Protein AF-A0A6I2FV76-F1 (afdb_monomer_lite)

pLDDT: mean 70.98, std 14.52, range [28.14, 93.19]

Foldseek 3Di:
DDDDDDDPVVVVVLVVLLLLLLLLLLVVCVVVCLLVLVLLQVLLVCLVPVLVVLLVLLQVLLQCLQAAVCQSSLVSCLVRQQLSLLQSQFHSCLRVLSNNQSNVLSVVLRQHHCVPLVVVCVVVVHFSNVCNVVSVVSSVVSSVVSSVVSSVQRVVCSVPVVSDPVHDDPPSNVSHNDNDNRPDDDPVSVVVVCVVVVLVVVVVQQCDQVQCVPVNRPGDGDPPRNNDDSVVSSVVSVVVDRPPVVSCVVCVVVVVVVVVVVVVVVVVVVVVD

Radius of gyration: 21.03 Å; chains: 1; bounding box: 62×41×52 Å

Structure (mmCIF, N/CA/C/O backbone):
data_AF-A0A6I2FV76-F1
#
_entry.id   AF-A0A6I2FV76-F1
#
loop_
_atom_site.group_PDB
_atom_site.id
_atom_site.type_symbol
_atom_site.label_atom_id
_atom_site.label_alt_id
_atom_site.label_comp_id
_atom_site.label_asym_id
_atom_site.label_entity_id
_atom_site.label_seq_id
_atom_site.pdbx_PDB_ins_code
_atom_site.Cartn_x
_atom_site.Cartn_y
_atom_site.Cartn_z
_atom_site.occupancy
_atom_site.B_iso_or_equiv
_atom_site.auth_seq_id
_atom_site.auth_comp_id
_atom_site.auth_asym_id
_atom_site.auth_atom_id
_atom_site.pdbx_PDB_model_num
ATOM 1 N N . MET A 1 1 ? 23.408 10.872 -24.479 1.00 38.38 1 MET A N 1
ATOM 2 C CA . MET A 1 1 ? 24.439 10.847 -23.421 1.00 38.38 1 MET A CA 1
ATOM 3 C C . MET A 1 1 ? 24.503 12.209 -22.733 1.00 38.38 1 MET A C 1
ATOM 5 O O . MET A 1 1 ? 25.142 13.120 -23.241 1.00 38.38 1 MET A O 1
ATOM 9 N N . ARG A 1 2 ? 23.794 12.362 -21.612 1.00 28.14 2 ARG A N 1
ATOM 10 C CA . ARG A 1 2 ? 24.046 13.372 -20.573 1.00 28.14 2 ARG A CA 1
ATOM 11 C C . ARG A 1 2 ? 23.824 12.648 -19.248 1.00 28.14 2 ARG A C 1
ATOM 13 O O . ARG A 1 2 ? 22.777 12.037 -19.069 1.00 28.14 2 ARG A O 1
ATOM 20 N N . GLY A 1 3 ? 24.878 12.588 -18.440 1.00 40.59 3 GLY A N 1
ATOM 21 C CA . GLY A 1 3 ? 24.963 11.721 -17.273 1.00 40.59 3 GLY A CA 1
ATOM 22 C C . GLY A 1 3 ? 24.074 12.183 -16.128 1.00 40.59 3 GLY A C 1
ATOM 23 O O . GLY A 1 3 ? 24.072 13.361 -15.786 1.00 40.59 3 GLY A O 1
ATOM 24 N N . HIS A 1 4 ? 23.394 11.221 -15.514 1.00 34.66 4 HIS A N 1
ATOM 25 C CA . HIS A 1 4 ? 22.961 11.306 -14.129 1.00 34.66 4 HIS A CA 1
ATOM 26 C C . HIS A 1 4 ? 23.676 10.195 -13.349 1.00 34.66 4 HIS A C 1
ATOM 28 O O . HIS A 1 4 ? 23.377 9.015 -13.481 1.00 34.66 4 HIS A O 1
ATOM 34 N N . SER A 1 5 ? 24.685 10.638 -12.598 1.00 37.50 5 SER A N 1
ATOM 35 C CA . SER A 1 5 ? 25.030 10.171 -11.252 1.00 37.50 5 SER A CA 1
ATOM 36 C C . SER A 1 5 ? 25.377 8.690 -11.065 1.00 37.50 5 SER A C 1
ATOM 38 O O . SER A 1 5 ? 24.603 7.882 -10.564 1.00 37.50 5 SER A O 1
ATOM 40 N N . SER A 1 6 ? 26.634 8.386 -11.368 1.00 44.03 6 SER A N 1
ATOM 41 C CA . SER A 1 6 ? 27.384 7.208 -10.938 1.00 44.03 6 SER A CA 1
ATOM 42 C C . SER A 1 6 ? 27.567 7.143 -9.408 1.00 44.03 6 SER A C 1
ATOM 44 O O . SER A 1 6 ? 28.243 8.000 -8.835 1.00 44.03 6 SER A O 1
ATOM 46 N N . GLY A 1 7 ? 27.035 6.093 -8.768 1.00 42.69 7 GLY A N 1
ATOM 47 C CA . GLY A 1 7 ? 27.428 5.631 -7.426 1.00 42.69 7 GLY A CA 1
ATOM 48 C C . GLY A 1 7 ? 26.277 5.007 -6.622 1.00 42.69 7 GLY A C 1
ATOM 49 O O . GLY A 1 7 ? 25.298 5.687 -6.327 1.00 42.69 7 GLY A O 1
ATOM 50 N N . SER A 1 8 ? 26.411 3.742 -6.199 1.00 49.16 8 SER A N 1
ATOM 51 C CA . SER A 1 8 ? 25.406 3.012 -5.391 1.00 49.16 8 SER A CA 1
ATOM 52 C C . SER A 1 8 ? 25.014 3.725 -4.084 1.00 49.16 8 SER A C 1
ATOM 54 O O . SER A 1 8 ? 23.891 3.578 -3.605 1.00 49.16 8 SER A O 1
ATOM 56 N N . LEU A 1 9 ? 25.907 4.564 -3.546 1.00 46.03 9 LEU A N 1
ATOM 57 C CA . LEU A 1 9 ? 25.689 5.358 -2.335 1.00 46.03 9 LEU A CA 1
ATOM 58 C C . LEU A 1 9 ? 24.648 6.484 -2.519 1.00 46.03 9 LEU A C 1
ATOM 60 O O . LEU A 1 9 ? 23.890 6.773 -1.596 1.00 46.03 9 LEU A O 1
ATOM 64 N N . TYR A 1 10 ? 24.581 7.107 -3.704 1.00 51.50 10 TYR A N 1
ATOM 65 C CA . TYR A 1 10 ? 23.644 8.207 -3.979 1.00 51.50 10 TYR A CA 1
ATOM 66 C C . TYR A 1 10 ? 22.197 7.715 -4.107 1.00 51.50 10 TYR A C 1
ATOM 68 O O . TYR A 1 10 ? 21.284 8.373 -3.610 1.00 51.50 10 TYR A O 1
ATOM 76 N N . GLY A 1 11 ? 21.990 6.538 -4.709 1.00 53.75 11 GLY A N 1
ATOM 77 C CA . GLY A 1 11 ? 20.670 5.904 -4.781 1.00 53.75 11 GLY A CA 1
ATOM 78 C C . GLY A 1 11 ? 20.137 5.523 -3.396 1.00 53.75 11 GLY A C 1
ATOM 79 O O . GLY A 1 11 ? 19.010 5.871 -3.052 1.00 53.75 11 GLY A O 1
ATOM 80 N N . ALA A 1 12 ? 20.974 4.895 -2.563 1.00 50.44 12 ALA A N 1
ATOM 81 C CA . ALA A 1 12 ? 20.601 4.501 -1.203 1.00 50.44 12 ALA A CA 1
ATOM 82 C C . ALA A 1 12 ? 20.278 5.706 -0.297 1.00 50.44 12 ALA A C 1
ATOM 84 O O . ALA A 1 12 ? 19.312 5.667 0.463 1.00 50.44 12 ALA A O 1
ATOM 85 N N . ALA A 1 13 ? 21.043 6.799 -0.403 1.00 54.59 13 ALA A N 1
ATOM 86 C CA . ALA A 1 13 ? 20.786 8.022 0.357 1.00 54.59 13 ALA A CA 1
ATOM 87 C C . ALA A 1 13 ? 19.456 8.695 -0.031 1.00 54.59 13 ALA A C 1
ATOM 89 O O . ALA A 1 13 ? 18.759 9.219 0.838 1.00 54.59 13 ALA A O 1
ATOM 90 N N . ALA A 1 14 ? 19.081 8.660 -1.313 1.00 52.34 14 ALA A N 1
ATOM 91 C CA . ALA A 1 14 ? 17.827 9.237 -1.790 1.00 52.34 14 ALA A CA 1
ATOM 92 C C . ALA A 1 14 ? 16.600 8.455 -1.287 1.00 52.34 14 ALA A C 1
ATOM 94 O O . ALA A 1 14 ? 15.662 9.063 -0.774 1.00 52.34 14 ALA A O 1
ATOM 95 N N . VAL A 1 15 ? 16.641 7.119 -1.346 1.00 53.59 15 VAL A N 1
ATOM 96 C CA . VAL A 1 15 ? 15.593 6.245 -0.780 1.00 53.59 15 VAL A CA 1
ATOM 97 C C . VAL A 1 15 ? 15.477 6.451 0.731 1.00 53.59 15 VAL A C 1
ATOM 99 O O . VAL A 1 15 ? 14.385 6.621 1.269 1.00 53.59 15 VAL A O 1
ATOM 102 N N . PHE A 1 16 ? 16.615 6.518 1.421 1.00 58.59 16 PHE A N 1
ATOM 103 C CA . PHE A 1 16 ? 16.651 6.761 2.856 1.00 58.59 16 PHE A CA 1
ATOM 104 C C . PHE A 1 16 ? 15.987 8.097 3.244 1.00 58.59 16 PHE A C 1
ATOM 106 O O . PHE A 1 16 ? 15.138 8.141 4.138 1.00 58.59 16 PHE A O 1
ATOM 113 N N . LEU A 1 17 ? 16.343 9.194 2.564 1.00 62.91 17 LEU A N 1
ATOM 114 C CA . LEU A 1 17 ? 15.766 10.519 2.820 1.00 62.91 17 LEU A CA 1
ATOM 115 C C . LEU A 1 17 ? 14.267 10.569 2.507 1.00 62.91 17 LEU A C 1
ATOM 117 O O . LEU A 1 17 ? 13.524 11.253 3.211 1.00 62.91 17 LEU A O 1
ATOM 121 N N . PHE A 1 18 ? 13.821 9.823 1.499 1.00 58.56 18 PHE A N 1
ATOM 122 C CA . PHE A 1 18 ? 12.416 9.708 1.134 1.00 58.56 18 PHE A CA 1
ATOM 123 C C . PHE A 1 18 ? 11.582 9.010 2.213 1.00 58.56 18 PHE A C 1
ATOM 125 O O . PHE A 1 18 ? 10.603 9.588 2.689 1.00 58.56 18 PHE A O 1
ATOM 132 N N . VAL A 1 19 ? 12.004 7.828 2.683 1.00 62.72 19 VAL A N 1
ATOM 133 C CA . VAL A 1 19 ? 11.331 7.099 3.780 1.00 62.72 19 VAL A CA 1
ATOM 134 C C . VAL A 1 19 ? 11.230 7.978 5.029 1.00 62.72 19 VAL A C 1
ATOM 136 O O . VAL A 1 19 ? 10.189 8.060 5.689 1.00 62.72 19 VAL A O 1
ATOM 139 N N . LEU A 1 20 ? 12.306 8.706 5.321 1.00 65.31 20 LEU A N 1
ATOM 140 C CA . LEU A 1 20 ? 12.373 9.647 6.426 1.00 65.31 20 LEU A CA 1
ATOM 141 C C . LEU A 1 20 ? 11.406 10.830 6.215 1.00 65.31 20 LEU A C 1
ATOM 143 O O . LEU A 1 20 ? 10.703 11.226 7.143 1.00 65.31 20 LEU A O 1
ATOM 147 N N . ALA A 1 21 ? 11.292 11.380 5.008 1.00 64.56 21 ALA A N 1
ATOM 148 C CA . ALA A 1 21 ? 10.333 12.443 4.705 1.00 64.56 21 ALA A CA 1
ATOM 149 C C . ALA A 1 21 ? 8.868 11.975 4.831 1.00 64.56 21 ALA A C 1
ATOM 151 O O . ALA A 1 21 ? 8.040 12.702 5.388 1.00 64.56 21 ALA A O 1
ATOM 152 N N . VAL A 1 22 ? 8.559 10.746 4.406 1.00 62.12 22 VAL A N 1
ATOM 153 C CA . VAL A 1 22 ? 7.229 10.131 4.554 1.00 62.12 22 VAL A CA 1
ATOM 154 C C . VAL A 1 22 ? 6.858 9.982 6.033 1.00 62.12 22 VAL A C 1
ATOM 156 O O . VAL A 1 22 ? 5.782 10.423 6.446 1.00 62.12 22 VAL A O 1
ATOM 159 N N . GLY A 1 23 ? 7.760 9.454 6.868 1.00 61.47 23 GLY A N 1
ATOM 160 C CA . GLY A 1 23 ? 7.535 9.349 8.317 1.00 61.47 23 GLY A CA 1
ATOM 161 C C . GLY A 1 23 ? 7.280 10.707 8.991 1.00 61.47 23 GLY A C 1
ATOM 162 O O . GLY A 1 23 ? 6.394 10.840 9.845 1.00 61.47 23 GLY A O 1
ATOM 163 N N . ALA A 1 24 ? 8.004 11.745 8.561 1.00 64.50 24 ALA A N 1
ATOM 164 C CA . ALA A 1 24 ? 7.835 13.115 9.044 1.00 64.50 24 ALA A CA 1
ATOM 165 C C . ALA A 1 24 ? 6.464 13.702 8.670 1.00 64.50 24 ALA A C 1
ATOM 167 O O . ALA A 1 24 ? 5.769 14.268 9.519 1.00 64.50 24 ALA A O 1
ATOM 168 N N . PHE A 1 25 ? 6.062 13.538 7.407 1.00 66.31 25 PHE A N 1
ATOM 169 C CA . PHE A 1 25 ? 4.768 13.984 6.895 1.00 66.31 25 PHE A CA 1
ATOM 170 C C . PHE A 1 25 ? 3.612 13.342 7.667 1.00 66.31 25 PHE A C 1
ATOM 172 O O . PHE A 1 25 ? 2.698 14.038 8.109 1.00 66.31 25 PHE A O 1
ATOM 179 N N . ILE A 1 26 ? 3.686 12.031 7.896 1.00 63.22 26 ILE A N 1
ATOM 180 C CA . ILE A 1 26 ? 2.636 11.274 8.581 1.00 63.22 26 ILE A CA 1
ATOM 181 C C . ILE A 1 26 ? 2.509 11.717 10.037 1.00 63.22 26 ILE A C 1
ATOM 183 O O . ILE A 1 26 ? 1.404 12.001 10.495 1.00 63.22 26 ILE A O 1
ATOM 187 N N . THR A 1 27 ? 3.630 11.896 10.737 1.00 63.34 27 THR A N 1
ATOM 188 C CA . THR A 1 27 ? 3.638 12.407 12.118 1.00 63.34 27 THR A CA 1
ATOM 189 C C . THR A 1 27 ? 2.948 13.772 12.228 1.00 63.34 27 THR A C 1
ATOM 191 O O . THR A 1 27 ? 2.162 14.007 13.146 1.00 63.34 27 THR A O 1
ATOM 194 N N . VAL A 1 28 ? 3.192 14.679 11.276 1.00 63.12 28 VAL A N 1
ATOM 195 C CA . VAL A 1 28 ? 2.518 15.987 11.235 1.00 63.12 28 VAL A CA 1
ATOM 196 C C . VAL A 1 28 ? 1.043 15.852 10.869 1.00 63.12 28 VAL A C 1
ATOM 198 O O . VAL A 1 28 ? 0.202 16.516 11.476 1.00 63.12 28 VAL A O 1
ATOM 201 N N . ALA A 1 29 ? 0.702 14.980 9.922 1.00 58.06 29 ALA A N 1
ATOM 202 C CA . ALA A 1 29 ? -0.682 14.731 9.544 1.00 58.06 29 ALA A CA 1
ATOM 203 C C . ALA A 1 29 ? -1.523 14.257 10.748 1.00 58.06 29 ALA A C 1
ATOM 205 O O . ALA A 1 29 ? -2.631 14.764 10.938 1.00 58.06 29 ALA A O 1
ATOM 206 N N . PHE A 1 30 ? -0.968 13.403 11.617 1.00 59.94 30 PHE A N 1
ATOM 207 C CA . PHE A 1 30 ? -1.584 13.028 12.899 1.00 59.94 30 PHE A CA 1
ATOM 208 C C . PHE A 1 30 ? -1.644 14.191 13.895 1.00 59.94 30 PHE A C 1
ATOM 210 O O . PHE A 1 30 ? -2.700 14.461 14.459 1.00 59.94 30 PHE A O 1
ATOM 217 N N . ALA A 1 31 ? -0.555 14.947 14.067 1.00 58.84 31 ALA A N 1
ATOM 218 C CA . ALA A 1 31 ? -0.504 16.062 15.020 1.00 58.84 31 ALA A CA 1
ATOM 219 C C . ALA A 1 31 ? -1.486 17.210 14.703 1.00 58.84 31 ALA A C 1
ATOM 221 O O . ALA A 1 31 ? -1.783 18.028 15.571 1.00 58.84 31 ALA A O 1
ATOM 222 N N . THR A 1 32 ? -1.981 17.299 13.464 1.00 62.22 32 THR A N 1
ATOM 223 C CA . THR A 1 32 ? -2.953 18.324 13.044 1.00 62.22 32 THR A CA 1
ATOM 224 C C . THR A 1 32 ? -4.417 17.928 13.256 1.00 62.22 32 THR A C 1
ATOM 226 O O . THR A 1 32 ? -5.291 18.761 13.014 1.00 62.22 32 THR A O 1
ATOM 229 N N . GLY A 1 33 ? -4.709 16.679 13.644 1.00 54.31 33 GLY A N 1
ATOM 230 C CA . GLY A 1 33 ? -6.077 16.147 13.752 1.00 54.31 33 GLY A CA 1
ATOM 231 C C . GLY A 1 33 ? -6.833 16.063 12.415 1.00 54.31 33 GLY A C 1
ATOM 232 O O . GLY A 1 33 ? -8.014 15.713 12.364 1.00 54.31 33 GLY A O 1
ATOM 233 N N . ALA A 1 34 ? -6.174 16.388 11.294 1.00 55.38 34 ALA A N 1
ATOM 234 C CA . ALA A 1 34 ? -6.785 16.366 9.969 1.00 55.38 34 ALA A CA 1
ATOM 235 C C . ALA A 1 34 ? -7.188 14.941 9.565 1.00 55.38 34 ALA A C 1
ATOM 237 O O . ALA A 1 34 ? -8.236 14.746 8.941 1.00 55.38 34 ALA A O 1
ATOM 238 N N . LEU A 1 35 ? -6.384 13.952 9.964 1.00 57.94 35 LEU A N 1
ATOM 239 C CA . LEU A 1 35 ? -6.647 12.542 9.704 1.00 57.94 35 LEU A CA 1
ATOM 240 C C . LEU A 1 35 ? -7.837 12.008 10.512 1.00 57.94 35 LEU A C 1
ATOM 242 O O . LEU A 1 35 ? -8.642 11.283 9.934 1.00 57.94 35 LEU A O 1
ATOM 246 N N . ASP A 1 36 ? -8.038 12.440 11.760 1.00 60.00 36 ASP A N 1
ATOM 247 C CA . ASP A 1 36 ? -9.154 11.980 12.608 1.00 60.00 36 ASP A CA 1
ATOM 248 C C . ASP A 1 36 ? -10.519 12.322 11.985 1.00 60.00 36 ASP A C 1
ATOM 250 O O . ASP A 1 36 ? -11.389 11.462 11.828 1.00 60.00 36 ASP A O 1
ATOM 254 N N . SER A 1 37 ? -10.670 13.561 11.497 1.00 59.00 37 SER A N 1
ATOM 255 C CA . SER A 1 37 ? -11.883 13.999 10.783 1.00 59.00 37 SER A CA 1
ATOM 256 C C . SER A 1 37 ? -12.086 13.288 9.432 1.00 59.00 37 SER A C 1
ATOM 258 O O . SER A 1 37 ? -13.215 13.091 8.970 1.00 59.00 37 SER A O 1
ATOM 260 N N . GLY A 1 38 ? -10.989 12.879 8.785 1.00 62.91 38 GLY A N 1
ATOM 261 C CA . GLY A 1 38 ? -11.005 12.151 7.519 1.00 62.91 38 GLY A CA 1
ATOM 262 C C . GLY A 1 38 ? -11.397 10.682 7.682 1.00 62.91 38 GLY A C 1
ATOM 263 O O . GLY A 1 38 ? -12.202 10.185 6.889 1.00 62.91 38 GLY A O 1
ATOM 264 N N . ILE A 1 39 ? -10.864 10.020 8.716 1.00 67.75 39 ILE A N 1
ATOM 265 C CA . ILE A 1 39 ? -11.146 8.625 9.072 1.00 67.75 39 ILE A CA 1
ATOM 266 C C . ILE A 1 39 ? -12.629 8.470 9.402 1.00 67.75 39 ILE A C 1
ATOM 268 O O . ILE A 1 39 ? -13.294 7.659 8.761 1.00 67.75 39 ILE A O 1
ATOM 272 N N . GLY A 1 40 ? -13.172 9.286 10.314 1.00 65.75 40 GLY A N 1
ATOM 273 C CA . GLY A 1 40 ? -14.579 9.189 10.721 1.00 65.75 40 GLY A CA 1
ATOM 274 C C . GLY A 1 40 ? -15.546 9.332 9.541 1.00 65.75 40 GLY A C 1
ATOM 275 O O . GLY A 1 40 ? -16.468 8.535 9.368 1.00 65.75 40 GLY A O 1
ATOM 276 N N . ARG A 1 41 ? -15.277 10.278 8.630 1.00 67.50 41 ARG A N 1
ATOM 277 C CA . ARG A 1 41 ? -16.125 10.516 7.450 1.00 67.50 41 ARG A CA 1
ATOM 278 C C . ARG A 1 41 ? -16.019 9.431 6.388 1.00 67.50 41 ARG A C 1
ATOM 280 O O . ARG A 1 41 ? -17.011 9.110 5.728 1.00 67.50 41 ARG A O 1
ATOM 287 N N . LEU A 1 42 ? -14.827 8.870 6.202 1.00 68.50 42 LEU A N 1
ATOM 288 C CA . LEU A 1 42 ? -14.630 7.749 5.292 1.00 68.50 42 LEU A CA 1
ATOM 289 C C . LEU A 1 42 ? -15.270 6.471 5.849 1.00 68.50 42 LEU A C 1
ATOM 291 O O . LEU A 1 42 ? -15.964 5.779 5.104 1.00 68.50 42 LEU A O 1
ATOM 295 N N . ALA A 1 43 ? -15.116 6.219 7.151 1.00 73.88 43 ALA A N 1
ATOM 296 C CA . ALA A 1 43 ? -15.758 5.119 7.858 1.00 73.88 43 ALA A CA 1
ATOM 297 C C . ALA A 1 43 ? -17.287 5.215 7.746 1.00 73.88 43 ALA A C 1
ATOM 299 O O . ALA A 1 43 ? -17.926 4.269 7.291 1.00 73.88 43 ALA A O 1
ATOM 300 N N . TYR A 1 44 ? -17.871 6.387 8.024 1.00 75.44 44 TYR A N 1
ATOM 301 C CA . TYR A 1 44 ? -19.313 6.618 7.897 1.00 75.44 44 TYR A CA 1
ATOM 302 C C . TYR A 1 44 ? -19.833 6.328 6.482 1.00 75.44 44 TYR A C 1
ATOM 304 O O . TYR A 1 44 ? -20.828 5.619 6.312 1.00 75.44 44 TYR A O 1
ATOM 312 N N . LYS A 1 45 ? -19.152 6.837 5.443 1.00 77.75 45 LYS A N 1
ATOM 313 C CA . LYS A 1 45 ? -19.569 6.650 4.042 1.00 77.75 45 LYS A CA 1
ATOM 314 C C . LYS A 1 45 ? -19.438 5.196 3.584 1.00 77.75 45 LYS A C 1
ATOM 316 O O . LYS A 1 45 ? -20.244 4.732 2.780 1.00 77.75 45 LYS A O 1
ATOM 321 N N . LEU A 1 46 ? -18.424 4.487 4.074 1.00 80.69 46 LEU A N 1
ATOM 322 C CA . LEU A 1 46 ? -18.138 3.109 3.686 1.00 80.69 46 LEU A CA 1
ATOM 323 C C . LEU A 1 46 ? -18.756 2.070 4.626 1.00 80.69 46 LEU A C 1
ATOM 325 O O . LEU A 1 46 ? -18.655 0.887 4.322 1.00 80.69 46 LEU A O 1
ATOM 329 N N . ARG A 1 47 ? -19.450 2.455 5.707 1.00 79.12 47 ARG A N 1
ATOM 330 C CA . ARG A 1 47 ? -19.996 1.515 6.708 1.00 79.12 47 ARG A CA 1
ATOM 331 C C . ARG A 1 47 ? -20.862 0.404 6.108 1.00 79.12 47 ARG A C 1
ATOM 333 O O . ARG A 1 47 ? -20.716 -0.761 6.471 1.00 79.12 47 ARG A O 1
ATOM 340 N N . SER A 1 48 ? -21.702 0.746 5.128 1.00 77.75 48 SER A N 1
ATOM 341 C CA . SER A 1 48 ? -22.601 -0.195 4.442 1.00 77.75 48 SER A CA 1
ATOM 342 C C . SER A 1 48 ? -21.904 -1.032 3.366 1.00 77.75 48 SER A C 1
ATOM 344 O O . SER A 1 48 ? -22.433 -2.051 2.930 1.00 77.75 48 SER A O 1
ATOM 346 N N . ARG A 1 49 ? -20.707 -0.623 2.929 1.00 86.44 49 ARG A N 1
ATOM 347 C CA . ARG A 1 49 ? -19.910 -1.295 1.894 1.00 86.44 49 ARG A CA 1
ATOM 348 C C . ARG A 1 49 ? -18.447 -1.401 2.315 1.00 86.44 49 ARG A C 1
ATOM 350 O O . ARG A 1 49 ? -17.546 -1.149 1.521 1.00 86.44 49 ARG A O 1
ATOM 357 N N . SER A 1 50 ? -18.212 -1.793 3.565 1.00 86.31 50 SER A N 1
ATOM 358 C CA . SER A 1 50 ? -16.884 -1.750 4.192 1.00 86.31 50 SER A CA 1
ATOM 359 C C . SER A 1 50 ? -15.857 -2.640 3.480 1.00 86.31 50 SER A C 1
ATOM 361 O O . SER A 1 50 ? -14.663 -2.367 3.520 1.00 86.31 50 SER A O 1
ATOM 363 N N . PHE A 1 51 ? -16.322 -3.650 2.739 1.00 87.81 51 PHE A N 1
ATOM 364 C CA . PHE A 1 51 ? -15.492 -4.486 1.871 1.00 87.81 51 PHE A CA 1
ATOM 365 C C . PHE A 1 51 ? -14.828 -3.704 0.720 1.00 87.81 51 PHE A C 1
ATOM 367 O O . PHE A 1 51 ? -13.734 -4.067 0.301 1.00 87.81 51 PHE A O 1
ATOM 374 N N . LEU A 1 52 ? -15.448 -2.622 0.225 1.00 88.00 52 LEU A N 1
ATOM 375 C CA . LEU A 1 52 ? -14.867 -1.777 -0.826 1.00 88.00 52 LEU A CA 1
ATOM 376 C C . LEU A 1 52 ? -13.609 -1.054 -0.346 1.00 88.00 52 LEU A C 1
ATOM 378 O O . LEU A 1 52 ? -12.732 -0.783 -1.158 1.00 88.00 52 LEU A O 1
ATOM 382 N N . LEU A 1 53 ? -13.503 -0.771 0.958 1.00 87.50 53 LEU A N 1
ATOM 383 C CA . LEU A 1 53 ? -12.283 -0.204 1.523 1.00 87.50 53 LEU A CA 1
ATOM 384 C C . LEU A 1 53 ? -11.117 -1.184 1.372 1.00 87.50 53 LEU A C 1
ATOM 386 O O . LEU A 1 53 ? -10.059 -0.791 0.901 1.00 87.50 53 LEU A O 1
ATOM 390 N N . ILE A 1 54 ? -11.328 -2.452 1.735 1.00 88.94 54 ILE A N 1
ATOM 391 C CA . ILE A 1 54 ? -10.297 -3.497 1.658 1.00 88.94 54 ILE A CA 1
ATOM 392 C C . ILE A 1 54 ? -9.845 -3.676 0.208 1.00 88.94 54 ILE A C 1
ATOM 394 O O . ILE A 1 54 ? -8.649 -3.651 -0.062 1.00 88.94 54 ILE A O 1
ATOM 398 N N . ILE A 1 55 ? -10.795 -3.771 -0.731 1.00 90.19 55 ILE A N 1
ATOM 399 C CA . ILE A 1 55 ? -10.487 -3.847 -2.167 1.00 90.19 55 ILE A CA 1
ATOM 400 C C . ILE A 1 55 ? -9.677 -2.623 -2.604 1.00 90.19 55 ILE A C 1
ATOM 402 O O . ILE A 1 55 ? -8.643 -2.773 -3.246 1.00 90.19 55 ILE A O 1
ATOM 406 N N . GLY A 1 56 ? -10.131 -1.420 -2.244 1.00 85.94 56 GLY A N 1
ATOM 407 C CA . GLY A 1 56 ? -9.478 -0.170 -2.626 1.00 85.94 56 GLY A CA 1
ATOM 408 C C . GLY A 1 56 ? -8.044 -0.075 -2.110 1.00 85.94 56 GLY A C 1
ATOM 409 O O . GLY A 1 56 ? -7.149 0.230 -2.889 1.00 85.94 56 GLY A O 1
ATOM 410 N N . ILE A 1 57 ? -7.820 -0.396 -0.831 1.00 87.44 57 ILE A N 1
ATOM 411 C CA . ILE A 1 57 ? -6.481 -0.473 -0.232 1.00 87.44 57 ILE A CA 1
ATOM 412 C C . ILE A 1 57 ? -5.629 -1.446 -1.046 1.00 87.44 57 ILE A C 1
ATOM 414 O O . ILE A 1 57 ? -4.618 -1.049 -1.612 1.00 87.44 57 ILE A O 1
ATOM 418 N N . MET A 1 58 ? -6.062 -2.699 -1.178 1.00 91.62 58 MET A N 1
ATOM 419 C CA . MET A 1 58 ? -5.251 -3.734 -1.818 1.00 91.62 58 MET A CA 1
ATOM 420 C C . MET A 1 58 ? -4.901 -3.407 -3.270 1.00 91.62 58 MET A C 1
ATOM 422 O O . MET A 1 58 ? -3.765 -3.622 -3.674 1.00 91.62 58 MET A O 1
ATOM 426 N N . VAL A 1 59 ? -5.842 -2.860 -4.044 1.00 89.62 59 VAL A N 1
ATOM 427 C CA . VAL A 1 59 ? -5.598 -2.472 -5.441 1.00 89.62 59 VAL A CA 1
ATOM 428 C C . VAL A 1 59 ? -4.623 -1.299 -5.526 1.00 89.62 59 VAL A C 1
ATOM 430 O O . VAL A 1 59 ? -3.694 -1.349 -6.325 1.00 89.62 59 VAL A O 1
ATOM 433 N N . VAL A 1 60 ? -4.790 -0.266 -4.694 1.00 86.56 60 VAL A N 1
ATOM 434 C CA . VAL A 1 60 ? -3.874 0.888 -4.675 1.00 86.56 60 VAL A CA 1
ATOM 435 C C . VAL A 1 60 ? -2.462 0.451 -4.295 1.00 86.56 60 VAL A C 1
ATOM 437 O O . VAL A 1 60 ? -1.513 0.809 -4.986 1.00 86.56 60 VAL A O 1
ATOM 440 N N . PHE A 1 61 ? -2.318 -0.366 -3.250 1.00 87.94 61 PHE A N 1
ATOM 441 C CA . PHE A 1 61 ? -1.011 -0.869 -2.829 1.00 87.94 61 PHE A CA 1
ATOM 442 C C . PHE A 1 61 ? -0.406 -1.852 -3.835 1.00 87.94 61 PHE A C 1
ATOM 444 O O . PHE A 1 61 ? 0.802 -1.830 -4.026 1.00 87.94 61 PHE A O 1
ATOM 451 N N . ALA A 1 62 ? -1.206 -2.661 -4.535 1.00 90.56 62 ALA A N 1
ATOM 452 C CA . ALA A 1 62 ? -0.701 -3.512 -5.613 1.00 90.56 62 ALA A CA 1
ATOM 453 C C . ALA A 1 62 ? -0.167 -2.689 -6.794 1.00 90.56 62 ALA A C 1
ATOM 455 O O . ALA A 1 62 ? 0.885 -3.018 -7.337 1.00 90.56 62 ALA A O 1
ATOM 456 N N . ILE A 1 63 ? -0.847 -1.593 -7.156 1.00 86.56 63 ILE A N 1
ATOM 457 C CA . ILE A 1 63 ? -0.376 -0.659 -8.190 1.00 86.56 63 ILE A CA 1
ATOM 458 C C . ILE A 1 63 ? 0.918 0.030 -7.739 1.00 86.56 63 ILE A C 1
ATOM 460 O O . ILE A 1 63 ? 1.896 0.044 -8.480 1.00 86.56 63 ILE A O 1
ATOM 464 N N . ALA A 1 64 ? 0.954 0.555 -6.514 1.00 82.25 64 ALA A N 1
ATOM 465 C CA . ALA A 1 64 ? 2.156 1.188 -5.981 1.00 82.25 64 ALA A CA 1
ATOM 466 C C . ALA A 1 64 ? 3.329 0.189 -5.900 1.00 82.25 64 ALA A C 1
ATOM 468 O O . ALA A 1 64 ? 4.440 0.483 -6.331 1.00 82.25 64 ALA A O 1
ATOM 469 N N . GLY A 1 65 ? 3.070 -1.040 -5.445 1.00 87.38 65 GLY A N 1
ATOM 470 C CA . GLY A 1 65 ? 4.061 -2.111 -5.362 1.00 87.38 65 GLY A CA 1
ATOM 471 C C . GLY A 1 65 ? 4.636 -2.514 -6.722 1.00 87.38 65 GLY A C 1
ATOM 472 O O . GLY A 1 65 ? 5.846 -2.673 -6.849 1.00 87.38 65 GLY A O 1
ATOM 473 N N . THR A 1 66 ? 3.794 -2.650 -7.754 1.00 87.50 66 THR A N 1
ATOM 474 C CA . THR A 1 66 ? 4.251 -3.095 -9.085 1.00 87.50 66 THR A CA 1
ATOM 475 C C . THR A 1 66 ? 5.007 -2.022 -9.865 1.00 87.50 66 THR A C 1
ATOM 477 O O . THR A 1 66 ? 5.837 -2.358 -10.715 1.00 87.50 66 THR A O 1
ATOM 480 N N . VAL A 1 67 ? 4.710 -0.744 -9.609 1.00 80.50 67 VAL A N 1
ATOM 481 C CA . VAL A 1 67 ? 5.332 0.389 -10.308 1.00 80.50 67 VAL A CA 1
ATOM 482 C C . VAL A 1 67 ? 6.583 0.870 -9.584 1.00 80.50 67 VAL A C 1
ATOM 484 O O . VAL A 1 67 ? 7.602 1.078 -10.231 1.00 80.50 67 VAL A O 1
ATOM 487 N N . GLU A 1 68 ? 6.527 1.019 -8.261 1.00 74.31 68 GLU A N 1
ATOM 488 C CA . GLU A 1 68 ? 7.577 1.697 -7.487 1.00 74.31 68 GLU A CA 1
ATOM 489 C C . GLU A 1 68 ? 8.295 0.780 -6.500 1.00 74.31 68 GLU A C 1
ATOM 491 O O . GLU A 1 68 ? 9.330 1.158 -5.969 1.00 74.31 68 GLU A O 1
ATOM 496 N N . GLY A 1 69 ? 7.783 -0.425 -6.244 1.00 76.44 69 GLY A N 1
ATOM 497 C CA . GLY A 1 69 ? 8.329 -1.262 -5.180 1.00 76.44 69 GLY A CA 1
ATOM 498 C C . GLY A 1 69 ? 7.889 -0.835 -3.780 1.00 76.44 69 GLY A C 1
ATOM 499 O O . GLY A 1 69 ? 8.634 -1.063 -2.842 1.00 76.44 69 GLY A O 1
ATOM 500 N N . PHE A 1 70 ? 6.692 -0.246 -3.660 1.00 79.31 70 PHE A N 1
ATOM 501 C CA . PHE A 1 70 ? 6.114 0.420 -2.479 1.00 79.31 70 PHE A CA 1
ATOM 502 C C . PHE A 1 70 ? 5.878 -0.480 -1.242 1.00 79.31 70 PHE A C 1
ATOM 504 O O . PHE A 1 70 ? 4.750 -0.612 -0.756 1.00 79.31 70 PHE A O 1
ATOM 511 N N . ALA A 1 71 ? 6.899 -1.182 -0.753 1.00 73.62 71 ALA A N 1
ATOM 512 C CA . ALA A 1 71 ? 6.804 -2.057 0.410 1.00 73.62 71 ALA A CA 1
ATOM 513 C C . ALA A 1 71 ? 7.160 -1.308 1.700 1.00 73.62 71 ALA A C 1
ATOM 515 O O . ALA A 1 71 ? 6.444 -1.415 2.698 1.00 73.62 71 ALA A O 1
ATOM 516 N N . GLU A 1 72 ? 8.227 -0.517 1.691 1.00 69.94 72 GLU A N 1
ATOM 517 C CA . GLU A 1 72 ? 8.783 0.158 2.861 1.00 69.94 72 GLU A CA 1
ATOM 518 C C . GLU A 1 72 ? 7.923 1.352 3.302 1.00 69.94 72 GLU A C 1
ATOM 520 O O . GLU A 1 72 ? 7.752 1.615 4.496 1.00 69.94 72 GLU A O 1
ATOM 525 N N . GLU A 1 73 ? 7.298 2.040 2.352 1.00 72.19 73 GLU A N 1
ATOM 526 C CA . GLU A 1 73 ? 6.440 3.203 2.579 1.00 72.19 73 GLU A CA 1
ATOM 527 C C . GLU A 1 73 ? 5.111 2.827 3.246 1.00 72.19 73 GLU A C 1
ATOM 529 O O . GLU A 1 73 ? 4.441 3.677 3.844 1.00 72.19 73 GLU A O 1
ATOM 534 N N . THR A 1 74 ? 4.731 1.545 3.199 1.00 75.94 74 THR A N 1
ATOM 535 C CA . THR A 1 74 ? 3.483 1.035 3.786 1.00 75.94 74 THR A CA 1
ATOM 536 C C . THR A 1 74 ? 3.395 1.248 5.296 1.00 75.94 74 THR A C 1
ATOM 538 O O . THR A 1 74 ? 2.293 1.433 5.821 1.00 75.94 74 THR A O 1
ATOM 541 N N . LEU A 1 75 ? 4.545 1.294 5.985 1.00 73.88 75 LEU A N 1
ATOM 542 C CA . LEU A 1 75 ? 4.652 1.472 7.437 1.00 73.88 75 LEU A CA 1
ATOM 543 C C . LEU A 1 75 ? 3.864 2.686 7.930 1.00 73.88 75 LEU A C 1
ATOM 545 O O . LEU A 1 75 ? 3.181 2.641 8.955 1.00 73.88 75 LEU A O 1
ATOM 549 N N . GLY A 1 76 ? 3.922 3.764 7.156 1.00 69.62 76 GLY A N 1
ATOM 550 C CA . GLY A 1 76 ? 3.239 5.003 7.464 1.00 69.62 76 GLY A CA 1
ATOM 551 C C . GLY A 1 76 ? 1.711 4.903 7.426 1.00 69.62 76 GLY A C 1
ATOM 552 O O . GLY A 1 76 ? 1.010 5.585 8.177 1.00 69.62 76 GLY A O 1
ATOM 553 N N . PHE A 1 77 ? 1.176 4.029 6.577 1.00 76.12 77 PHE A N 1
ATOM 554 C CA . PHE A 1 77 ? -0.261 3.899 6.371 1.00 76.12 77 PHE A CA 1
ATOM 555 C C . PHE A 1 77 ? -0.945 3.064 7.454 1.00 76.12 77 PHE A C 1
ATOM 557 O O . PHE A 1 77 ? -2.156 3.207 7.627 1.00 76.12 77 PHE A O 1
ATOM 564 N N . TYR A 1 78 ? -0.214 2.250 8.228 1.00 79.25 78 TYR A N 1
ATOM 565 C CA . TYR A 1 78 ? -0.811 1.478 9.328 1.00 79.25 78 TYR A CA 1
ATOM 566 C C . TYR A 1 78 ? -1.481 2.377 10.358 1.00 79.25 78 TYR A C 1
ATOM 568 O O . TYR A 1 78 ? -2.610 2.106 10.760 1.00 79.25 78 TYR A O 1
ATOM 576 N N . ALA A 1 79 ? -0.831 3.481 10.726 1.00 70.94 79 ALA A N 1
ATOM 577 C CA . ALA A 1 79 ? -1.378 4.424 11.693 1.00 70.94 79 ALA A CA 1
ATOM 578 C C . ALA A 1 79 ? -2.731 5.006 11.239 1.00 70.94 79 ALA A C 1
ATOM 580 O O . ALA A 1 79 ? -3.574 5.325 12.072 1.00 70.94 79 ALA A O 1
ATOM 581 N N . LEU A 1 80 ? -2.955 5.130 9.925 1.00 75.69 80 LEU A N 1
ATOM 582 C CA . LEU A 1 80 ? -4.189 5.665 9.343 1.00 75.69 80 LEU A CA 1
ATOM 583 C C . LEU A 1 80 ? -5.250 4.579 9.139 1.00 75.69 80 LEU A C 1
ATOM 585 O O . LEU A 1 80 ? -6.429 4.773 9.430 1.00 75.69 80 LEU A O 1
ATOM 589 N N . LEU A 1 81 ? -4.839 3.448 8.573 1.00 83.12 81 LEU A N 1
ATOM 590 C CA . LEU A 1 81 ? -5.756 2.430 8.078 1.00 83.12 81 LEU A CA 1
ATOM 591 C C . LEU A 1 81 ? -6.213 1.474 9.178 1.00 83.12 81 LEU A C 1
ATOM 593 O O . LEU A 1 81 ? -7.358 1.040 9.126 1.00 83.12 81 LEU A O 1
ATOM 597 N N . VAL A 1 82 ? -5.387 1.207 10.196 1.00 86.00 82 VAL A N 1
ATOM 598 C CA . VAL A 1 82 ? -5.778 0.393 11.358 1.00 86.00 82 VAL A CA 1
ATOM 599 C C . VAL A 1 82 ? -7.001 0.975 12.082 1.00 86.00 82 VAL A C 1
ATOM 601 O O . VAL A 1 82 ? -8.005 0.263 12.176 1.00 86.00 82 VAL A O 1
ATOM 604 N N . PRO A 1 83 ? -7.006 2.242 12.550 1.00 80.94 83 PRO A N 1
ATOM 605 C CA . PRO A 1 83 ? -8.187 2.798 13.213 1.00 80.94 83 PRO A CA 1
ATOM 606 C C . PRO A 1 83 ? -9.401 2.870 12.276 1.00 80.94 83 PRO A C 1
ATOM 608 O O . PRO A 1 83 ? -10.524 2.635 12.712 1.00 80.94 83 PRO A O 1
ATOM 611 N N . LEU A 1 84 ? -9.196 3.111 10.976 1.00 84.06 84 LEU A N 1
ATOM 612 C CA . LEU A 1 84 ? -10.276 3.110 9.986 1.00 84.06 84 LEU A CA 1
ATOM 613 C C . LEU A 1 84 ? -10.929 1.727 9.820 1.00 84.06 84 LEU A C 1
ATOM 615 O O . LEU A 1 84 ? -12.153 1.630 9.730 1.00 84.06 84 LEU A O 1
ATOM 619 N N . THR A 1 85 ? -10.142 0.652 9.767 1.00 85.62 85 THR A N 1
ATOM 620 C CA . THR A 1 85 ? -10.682 -0.711 9.664 1.00 85.62 85 THR A CA 1
ATOM 621 C C . THR A 1 85 ? -11.341 -1.166 10.962 1.00 85.62 85 THR A C 1
ATOM 623 O O . THR A 1 85 ? -12.396 -1.797 10.892 1.00 85.62 85 THR A O 1
ATOM 626 N N . LEU A 1 86 ? -10.782 -0.786 12.121 1.00 89.06 86 LEU A N 1
ATOM 627 C CA . LEU A 1 86 ? -11.389 -1.026 13.436 1.00 89.06 86 LEU A CA 1
ATOM 628 C C . LEU A 1 86 ? -12.763 -0.347 13.531 1.00 89.06 86 LEU A C 1
ATOM 630 O O . LEU A 1 86 ? -13.753 -1.010 13.836 1.00 89.06 86 LEU A O 1
ATOM 634 N N . ALA A 1 87 ? -12.858 0.921 13.109 1.00 86.06 87 ALA A N 1
ATOM 635 C CA . ALA A 1 87 ? -14.115 1.673 13.054 1.00 86.06 87 ALA A CA 1
ATOM 636 C C . ALA A 1 87 ? -15.202 0.993 12.199 1.00 86.06 87 ALA A C 1
ATOM 638 O O . ALA A 1 87 ? -16.394 1.164 12.449 1.00 86.06 87 ALA A O 1
ATOM 639 N N . LEU A 1 88 ? -14.807 0.207 11.192 1.00 86.56 88 LEU A N 1
ATOM 640 C CA . LEU A 1 88 ? -15.707 -0.541 10.306 1.00 86.56 88 LEU A CA 1
ATOM 641 C C . LEU A 1 88 ? -16.045 -1.958 10.808 1.00 86.56 88 LEU A C 1
ATOM 643 O O . LEU A 1 88 ? -16.769 -2.694 10.120 1.00 86.56 88 LEU A O 1
ATOM 647 N N . GLY A 1 89 ? -15.547 -2.330 11.990 1.00 87.44 89 GLY A N 1
ATOM 648 C CA . GLY A 1 89 ? -15.775 -3.618 12.644 1.00 87.44 89 GLY A CA 1
ATOM 649 C C . GLY A 1 89 ? -14.841 -4.742 12.190 1.00 87.44 89 GLY A C 1
ATOM 650 O O . GLY A 1 89 ? -15.169 -5.910 12.385 1.00 87.44 89 GLY A O 1
ATOM 651 N N . TYR A 1 90 ? -13.718 -4.413 11.552 1.00 89.44 90 TYR A N 1
ATOM 652 C CA . TYR A 1 90 ? -12.653 -5.372 11.245 1.00 89.44 90 TYR A CA 1
ATOM 653 C C . TYR A 1 90 ? -11.574 -5.349 12.329 1.00 89.44 90 TYR A C 1
ATOM 655 O O . TYR A 1 90 ? -11.571 -4.464 13.175 1.00 89.44 90 TYR A O 1
ATOM 663 N N . ASP A 1 91 ? -10.651 -6.306 12.303 1.00 86.56 91 ASP A N 1
ATOM 664 C CA . ASP A 1 91 ? -9.502 -6.335 13.207 1.00 86.56 91 ASP A CA 1
ATOM 665 C C . ASP A 1 91 ? -8.246 -5.692 12.597 1.00 86.56 91 ASP A C 1
ATOM 667 O O . ASP A 1 91 ? -8.186 -5.335 11.415 1.00 86.56 91 ASP A O 1
ATOM 671 N N . ARG A 1 92 ? -7.201 -5.570 13.421 1.00 87.75 92 ARG A N 1
ATOM 672 C CA . ARG A 1 92 ? -5.895 -5.042 13.004 1.00 87.75 92 ARG A CA 1
ATOM 673 C C . ARG A 1 92 ? -5.251 -5.903 11.913 1.00 87.75 92 ARG A C 1
ATOM 675 O O . ARG A 1 92 ? -4.629 -5.353 11.006 1.00 87.75 92 ARG A O 1
ATOM 682 N N . MET A 1 93 ? -5.432 -7.229 11.965 1.00 85.62 93 MET A N 1
ATOM 683 C CA . MET A 1 93 ? -4.933 -8.149 10.936 1.00 85.62 93 MET A CA 1
ATOM 684 C C . MET A 1 93 ? -5.534 -7.846 9.562 1.00 85.62 93 MET A C 1
ATOM 686 O O . MET A 1 93 ? -4.824 -7.896 8.563 1.00 85.62 93 MET A O 1
ATOM 690 N N . THR A 1 94 ? -6.811 -7.470 9.490 1.00 87.62 94 THR A N 1
ATOM 691 C CA . THR A 1 94 ? -7.441 -7.067 8.228 1.00 87.62 94 THR A CA 1
ATOM 692 C C . THR A 1 94 ? -6.757 -5.841 7.620 1.00 87.62 94 THR A C 1
ATOM 694 O O . THR A 1 94 ? -6.482 -5.832 6.421 1.00 87.62 94 THR A O 1
ATOM 697 N N . ALA A 1 95 ? -6.446 -4.824 8.432 1.00 85.56 95 ALA A N 1
ATOM 698 C CA . ALA A 1 95 ? -5.749 -3.621 7.971 1.00 85.56 95 ALA A CA 1
ATOM 699 C C . ALA A 1 95 ? -4.327 -3.936 7.499 1.00 85.56 95 ALA A C 1
ATOM 701 O O . ALA A 1 95 ? -3.954 -3.616 6.371 1.00 85.56 95 ALA A O 1
ATOM 702 N N . VAL A 1 96 ? -3.547 -4.586 8.365 1.00 86.56 96 VAL A N 1
ATOM 703 C CA . VAL A 1 96 ? -2.139 -4.899 8.103 1.00 86.56 96 VAL A CA 1
ATOM 704 C C . VAL A 1 96 ? -2.018 -5.859 6.922 1.00 86.56 96 VAL A C 1
ATOM 706 O O . VAL A 1 96 ? -1.238 -5.615 6.007 1.00 86.56 96 VAL A O 1
ATOM 709 N N . GLY A 1 97 ? -2.847 -6.903 6.892 1.00 85.06 97 GLY A N 1
ATOM 710 C CA . GLY A 1 97 ? -2.887 -7.887 5.818 1.00 85.06 97 GLY A CA 1
ATOM 711 C C . GLY A 1 97 ? -3.261 -7.276 4.471 1.00 85.06 97 GLY A C 1
ATOM 712 O O . GLY A 1 97 ? -2.605 -7.572 3.480 1.00 85.06 97 GLY A O 1
ATOM 713 N N . ALA A 1 98 ? -4.251 -6.378 4.414 1.00 89.00 98 ALA A N 1
ATOM 714 C CA . ALA A 1 98 ? -4.616 -5.703 3.166 1.00 89.00 98 ALA A CA 1
ATOM 715 C C . ALA A 1 98 ? -3.465 -4.851 2.602 1.00 89.00 98 ALA A C 1
ATOM 717 O O . ALA A 1 98 ? -3.230 -4.845 1.395 1.00 89.00 98 ALA A O 1
ATOM 718 N N . ILE A 1 99 ? -2.732 -4.156 3.472 1.00 86.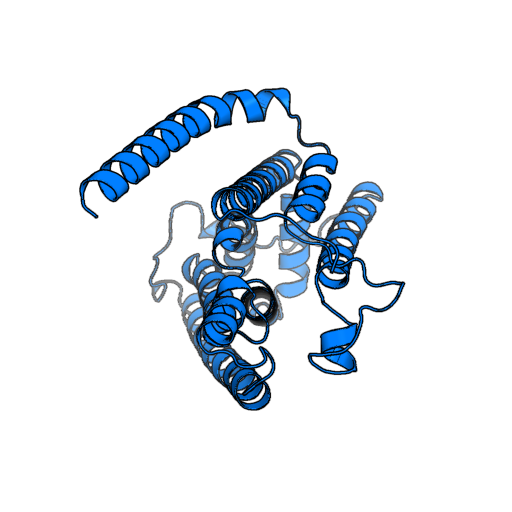94 99 ILE A N 1
ATOM 719 C CA . ILE A 1 99 ? -1.605 -3.307 3.078 1.00 86.94 99 ILE A CA 1
ATOM 720 C C . ILE A 1 99 ? -0.417 -4.163 2.623 1.00 86.94 99 ILE A C 1
ATOM 722 O O . ILE A 1 99 ? 0.033 -4.016 1.488 1.00 86.94 99 ILE A O 1
ATOM 726 N N . ILE A 1 100 ? 0.050 -5.090 3.469 1.00 86.50 100 ILE A N 1
ATOM 727 C CA . ILE A 1 100 ? 1.224 -5.929 3.178 1.00 86.50 100 ILE A CA 1
ATOM 728 C C . ILE A 1 100 ? 0.958 -6.833 1.982 1.00 86.50 100 ILE A C 1
ATOM 730 O O . ILE A 1 100 ? 1.793 -6.917 1.089 1.00 86.50 100 ILE A O 1
ATOM 734 N N . ALA A 1 101 ? -0.191 -7.511 1.933 1.00 87.94 101 ALA A N 1
ATOM 735 C CA . ALA A 1 101 ? -0.485 -8.423 0.834 1.00 87.94 101 ALA A CA 1
ATOM 736 C C . ALA A 1 101 ? -0.729 -7.665 -0.476 1.00 87.94 101 ALA A C 1
ATOM 738 O O . ALA A 1 101 ? -0.301 -8.127 -1.530 1.00 87.94 101 ALA A O 1
ATOM 739 N N . GLY A 1 102 ? -1.374 -6.492 -0.417 1.00 88.81 102 GLY A N 1
ATOM 740 C CA . GLY A 1 102 ? -1.529 -5.614 -1.575 1.00 88.81 102 GLY A CA 1
ATOM 741 C C . GLY A 1 102 ? -0.174 -5.203 -2.147 1.00 88.81 102 GLY A C 1
ATOM 742 O O . GLY A 1 102 ? 0.126 -5.519 -3.297 1.00 88.81 102 GLY A O 1
ATOM 743 N N . ALA A 1 103 ? 0.669 -4.573 -1.325 1.00 88.50 103 ALA A N 1
ATOM 744 C CA . ALA A 1 103 ? 1.999 -4.123 -1.730 1.00 88.50 103 ALA A CA 1
ATOM 745 C C . ALA A 1 103 ? 2.881 -5.294 -2.179 1.00 88.50 103 ALA A C 1
ATOM 747 O O . ALA A 1 103 ? 3.465 -5.256 -3.259 1.00 88.50 103 ALA A O 1
ATOM 748 N N . GLY A 1 104 ? 2.908 -6.372 -1.394 1.00 87.12 104 GLY A N 1
ATOM 749 C CA . GLY A 1 104 ? 3.717 -7.557 -1.651 1.00 87.12 104 GLY A CA 1
ATOM 750 C C . GLY A 1 104 ? 3.385 -8.242 -2.974 1.00 87.12 104 GLY A C 1
ATOM 751 O O . GLY A 1 104 ? 4.297 -8.642 -3.687 1.00 87.12 104 GLY A O 1
ATOM 752 N N . ILE A 1 105 ? 2.107 -8.332 -3.358 1.00 91.44 105 ILE A N 1
ATOM 753 C CA . ILE A 1 105 ? 1.726 -8.888 -4.669 1.00 91.44 105 ILE A CA 1
ATOM 754 C C . ILE A 1 105 ? 2.110 -7.957 -5.802 1.00 91.44 105 ILE A C 1
ATOM 756 O O . ILE A 1 105 ? 2.549 -8.440 -6.845 1.00 91.44 105 ILE A O 1
ATOM 760 N N . GLY A 1 106 ? 1.975 -6.645 -5.594 1.00 90.31 106 GLY A N 1
ATOM 761 C CA . GLY A 1 106 ? 2.484 -5.650 -6.528 1.00 90.31 106 GLY A CA 1
ATOM 762 C C . GLY A 1 106 ? 3.970 -5.869 -6.801 1.00 90.31 106 GLY A C 1
ATOM 763 O O . GLY A 1 106 ? 4.364 -6.035 -7.950 1.00 90.31 106 GLY A O 1
ATOM 764 N N . VAL A 1 107 ? 4.777 -5.971 -5.743 1.00 88.06 107 VAL A N 1
ATOM 765 C CA . VAL A 1 107 ? 6.219 -6.232 -5.851 1.00 88.06 107 VAL A CA 1
ATOM 766 C C . VAL A 1 107 ? 6.499 -7.593 -6.495 1.00 88.06 107 VAL A C 1
ATOM 768 O O . VAL A 1 107 ? 7.339 -7.687 -7.387 1.00 88.06 107 VAL A O 1
ATOM 771 N N . LEU A 1 108 ? 5.776 -8.646 -6.110 1.00 87.25 108 LEU A N 1
ATOM 772 C CA . LEU A 1 108 ? 5.934 -9.987 -6.682 1.00 87.25 108 LEU A CA 1
ATOM 773 C C . LEU A 1 108 ? 5.656 -10.002 -8.191 1.00 87.25 108 LEU A C 1
ATOM 775 O O . LEU A 1 108 ? 6.362 -10.671 -8.941 1.00 87.25 108 LEU A O 1
ATOM 779 N N . CYS A 1 109 ? 4.655 -9.247 -8.642 1.00 88.56 109 CYS A N 1
ATOM 780 C CA . CYS A 1 109 ? 4.259 -9.157 -10.048 1.00 88.56 109 CYS A CA 1
ATOM 781 C C . CYS A 1 109 ? 4.838 -7.919 -10.752 1.00 88.56 109 CYS A C 1
ATOM 783 O O . CYS A 1 109 ? 4.254 -7.456 -11.731 1.00 88.56 109 CYS A O 1
ATOM 785 N N . SER A 1 110 ? 5.964 -7.393 -10.255 1.00 85.88 110 SER A N 1
ATOM 786 C CA . SER A 1 110 ? 6.567 -6.125 -10.678 1.00 85.88 110 SER A CA 1
ATOM 787 C C . SER A 1 110 ? 6.588 -5.932 -12.197 1.00 85.88 110 SER A C 1
ATOM 789 O O . SER A 1 110 ? 7.288 -6.631 -12.928 1.00 85.88 110 SER A O 1
ATOM 791 N N . THR A 1 111 ? 5.859 -4.932 -12.680 1.00 85.50 111 THR A N 1
ATOM 792 C CA . THR A 1 111 ? 5.762 -4.603 -14.106 1.00 85.50 111 THR A CA 1
ATOM 793 C C . THR A 1 111 ? 6.942 -3.754 -14.547 1.00 85.50 111 THR A C 1
ATOM 795 O O . THR A 1 111 ? 7.715 -4.183 -15.398 1.00 85.50 111 THR A O 1
ATOM 798 N N . VAL A 1 112 ? 7.087 -2.575 -13.942 1.00 77.38 112 VAL A N 1
ATOM 799 C CA . VAL A 1 112 ? 8.102 -1.565 -14.289 1.00 77.38 112 VAL A CA 1
ATOM 800 C C . VAL A 1 112 ? 8.927 -1.117 -13.082 1.00 77.38 112 VAL A C 1
ATOM 802 O O . VAL A 1 112 ? 9.714 -0.185 -13.199 1.00 77.38 112 VAL A O 1
ATOM 805 N N . ASN A 1 113 ? 8.776 -1.801 -11.943 1.00 78.88 113 ASN A N 1
ATOM 806 C CA . ASN A 1 113 ? 9.538 -1.549 -10.724 1.00 78.88 113 ASN A CA 1
ATOM 807 C C . ASN A 1 113 ? 11.052 -1.471 -11.017 1.00 78.88 113 ASN A C 1
ATOM 809 O O . ASN A 1 113 ? 11.641 -2.490 -11.409 1.00 78.88 113 ASN A O 1
ATOM 813 N N . PRO A 1 114 ? 11.699 -0.308 -10.808 1.00 67.19 114 PRO A N 1
ATOM 814 C CA . PRO A 1 114 ? 13.110 -0.123 -11.135 1.00 67.19 114 PRO A CA 1
ATOM 815 C C . PRO A 1 114 ? 14.028 -0.955 -10.232 1.00 67.19 114 PRO A C 1
ATOM 817 O O . PRO A 1 114 ? 15.098 -1.375 -10.668 1.00 67.19 114 PRO A O 1
ATOM 820 N N . PHE A 1 115 ? 13.599 -1.251 -9.003 1.00 71.12 115 PHE A N 1
ATOM 821 C CA . PHE A 1 115 ? 14.386 -1.990 -8.019 1.00 71.12 115 PHE A CA 1
ATOM 822 C C . PHE A 1 115 ? 14.421 -3.489 -8.290 1.00 71.12 115 PHE A C 1
ATOM 824 O O . PHE A 1 115 ? 15.472 -4.112 -8.150 1.00 71.12 115 PHE A O 1
ATOM 831 N N . ALA A 1 116 ? 13.285 -4.058 -8.695 1.00 78.00 116 ALA A N 1
ATOM 832 C CA . ALA A 1 116 ? 13.162 -5.480 -8.994 1.00 78.00 116 ALA A CA 1
ATOM 833 C C . ALA A 1 116 ? 13.372 -5.747 -10.490 1.00 78.00 116 ALA A C 1
ATOM 835 O O . ALA A 1 116 ? 14.422 -6.239 -10.907 1.00 78.00 116 ALA A O 1
ATOM 836 N N . THR A 1 117 ? 12.382 -5.393 -11.310 1.00 78.25 117 THR A N 1
ATOM 837 C CA . THR A 1 117 ? 12.370 -5.700 -12.744 1.00 78.25 117 THR A CA 1
ATOM 838 C C . THR A 1 117 ? 13.441 -4.918 -13.497 1.00 78.25 117 THR A C 1
ATOM 840 O O . THR A 1 117 ? 14.099 -5.492 -14.359 1.00 78.25 117 THR A O 1
ATOM 843 N N . GLY A 1 118 ? 13.672 -3.647 -13.152 1.00 72.12 118 GLY A N 1
ATOM 844 C CA . GLY A 1 118 ? 14.732 -2.827 -13.750 1.00 72.12 118 GLY A CA 1
ATOM 845 C C . GLY A 1 118 ? 16.129 -3.415 -13.535 1.00 72.12 118 GLY A C 1
ATOM 846 O O . GLY A 1 118 ? 16.856 -3.657 -14.501 1.00 72.12 118 GLY A O 1
ATOM 847 N N . THR A 1 119 ? 16.478 -3.724 -12.284 1.00 70.19 119 THR A N 1
ATOM 848 C CA . THR A 1 119 ? 17.749 -4.375 -11.926 1.00 70.19 119 THR A CA 1
ATOM 849 C C . THR A 1 119 ? 17.920 -5.734 -12.606 1.00 70.19 119 THR A C 1
ATOM 851 O O . THR A 1 119 ? 18.966 -5.994 -13.199 1.00 70.19 119 THR A O 1
ATOM 854 N N . ALA A 1 120 ? 16.894 -6.592 -12.568 1.00 72.81 120 ALA A N 1
ATOM 855 C CA . ALA A 1 120 ? 16.951 -7.920 -13.178 1.00 72.81 120 ALA A CA 1
ATOM 856 C C . ALA A 1 120 ? 17.112 -7.857 -14.705 1.00 72.81 120 ALA A C 1
ATOM 858 O O . ALA A 1 120 ? 17.923 -8.587 -15.267 1.00 72.81 120 ALA A O 1
ATOM 859 N N . SER A 1 121 ? 16.384 -6.954 -15.366 1.00 72.56 121 SER A N 1
ATOM 860 C CA . SER A 1 121 ? 16.458 -6.777 -16.823 1.00 72.56 121 SER A CA 1
ATOM 861 C C . SER A 1 121 ? 17.828 -6.248 -17.249 1.00 72.56 121 SER A C 1
ATOM 863 O O . SER A 1 121 ? 18.398 -6.733 -18.219 1.00 72.56 121 SER A O 1
ATOM 865 N N . SER A 1 122 ? 18.402 -5.327 -16.465 1.00 71.56 122 SER A N 1
ATOM 866 C CA . SER A 1 122 ? 19.748 -4.790 -16.707 1.00 71.56 122 SER A CA 1
ATOM 867 C C . SER A 1 122 ? 20.837 -5.850 -16.521 1.00 71.56 122 SER A C 1
ATOM 869 O O . SER A 1 122 ? 21.791 -5.896 -17.288 1.00 71.56 122 SER A O 1
ATOM 871 N N . ALA A 1 123 ? 20.693 -6.723 -15.518 1.00 72.31 123 ALA A N 1
ATOM 872 C CA . ALA A 1 123 ? 21.618 -7.832 -15.284 1.00 72.31 123 ALA A CA 1
ATOM 873 C C . ALA A 1 123 ? 21.533 -8.922 -16.368 1.00 72.31 123 ALA A C 1
ATOM 875 O O . ALA A 1 123 ? 22.523 -9.601 -16.632 1.00 72.31 123 ALA A O 1
ATOM 876 N N . ALA A 1 124 ? 20.359 -9.091 -16.979 1.00 81.31 124 ALA A N 1
ATOM 877 C CA . ALA A 1 124 ? 20.108 -10.061 -18.041 1.00 81.31 124 ALA A CA 1
ATOM 878 C C . ALA A 1 124 ? 20.278 -9.492 -19.464 1.00 81.31 124 ALA A C 1
ATOM 880 O O . ALA A 1 124 ? 20.098 -10.238 -20.422 1.00 81.31 124 ALA A O 1
ATOM 881 N N . ASP A 1 125 ? 20.618 -8.206 -19.602 1.00 81.62 125 ASP A N 1
ATOM 882 C CA . ASP A 1 125 ? 20.730 -7.482 -20.880 1.00 81.62 125 ASP A CA 1
ATOM 883 C C . ASP A 1 125 ? 19.467 -7.588 -21.763 1.00 81.62 125 ASP A C 1
ATOM 885 O O . ASP A 1 125 ? 19.529 -7.761 -22.980 1.00 81.62 125 ASP A O 1
ATOM 889 N N . VAL A 1 126 ? 18.287 -7.499 -21.135 1.00 82.44 126 VAL A N 1
ATOM 890 C CA . VAL A 1 126 ? 16.979 -7.527 -21.812 1.00 82.44 126 VAL A CA 1
ATOM 891 C C . VAL A 1 126 ? 16.183 -6.243 -21.557 1.00 82.44 126 VAL A C 1
ATOM 893 O O . VAL A 1 126 ? 16.353 -5.602 -20.516 1.00 82.44 126 VAL A O 1
ATOM 896 N N . PRO A 1 127 ? 15.269 -5.844 -22.462 1.00 79.06 127 PRO A N 1
ATOM 897 C CA . PRO A 1 127 ? 14.375 -4.716 -22.213 1.00 79.06 127 PRO A CA 1
ATOM 898 C C . PRO A 1 127 ? 13.455 -4.965 -21.009 1.00 79.06 127 PRO A C 1
ATOM 900 O O . PRO A 1 127 ? 12.886 -6.044 -20.866 1.00 79.06 127 PRO A O 1
ATOM 903 N N . ILE A 1 128 ? 13.203 -3.935 -20.193 1.00 74.12 128 ILE A N 1
ATOM 904 C CA . ILE A 1 128 ? 12.335 -4.040 -18.999 1.00 74.12 128 ILE A CA 1
ATOM 905 C C . ILE A 1 128 ? 10.903 -4.506 -19.322 1.00 74.12 128 ILE A C 1
ATOM 907 O O . ILE A 1 128 ? 10.255 -5.196 -18.530 1.00 74.12 128 ILE A O 1
ATOM 911 N N . GLY A 1 129 ? 10.419 -4.150 -20.516 1.00 77.31 129 GLY A N 1
ATOM 912 C CA . GLY A 1 129 ? 9.102 -4.528 -21.022 1.00 77.31 129 GLY A CA 1
ATOM 913 C C . GLY A 1 129 ? 8.996 -5.986 -21.472 1.00 77.31 129 GLY A C 1
ATOM 914 O O . GLY A 1 129 ? 7.887 -6.444 -21.753 1.00 77.31 129 GLY A O 1
ATOM 915 N N . ASP A 1 130 ? 10.103 -6.729 -21.536 1.00 78.50 130 ASP A N 1
ATOM 916 C CA . ASP A 1 130 ? 10.054 -8.134 -21.919 1.00 78.50 130 ASP A CA 1
ATOM 917 C C . ASP A 1 130 ? 9.293 -8.954 -20.864 1.00 78.50 130 ASP A C 1
ATOM 919 O O . ASP A 1 130 ? 9.514 -8.820 -19.658 1.00 78.50 130 ASP A O 1
ATOM 923 N N . GLY A 1 131 ? 8.321 -9.752 -21.310 1.00 83.00 131 GLY A N 1
ATOM 924 C CA . GLY A 1 131 ? 7.402 -10.489 -20.435 1.00 83.00 131 GLY A CA 1
ATOM 925 C C . GLY A 1 131 ? 6.301 -9.660 -19.747 1.00 83.00 131 GLY A C 1
ATOM 926 O O . GLY A 1 131 ? 5.574 -10.210 -18.916 1.00 83.00 131 GLY A O 1
ATOM 927 N N . ILE A 1 132 ? 6.108 -8.373 -20.081 1.00 84.06 132 ILE A N 1
ATOM 928 C CA . ILE A 1 132 ? 5.133 -7.493 -19.397 1.00 84.06 132 ILE A CA 1
ATOM 929 C C . ILE A 1 132 ? 3.691 -8.023 -19.420 1.00 84.06 132 ILE A C 1
ATOM 931 O O . ILE A 1 132 ? 2.973 -7.885 -18.433 1.00 84.06 132 ILE A O 1
ATOM 935 N N . VAL A 1 133 ? 3.270 -8.681 -20.506 1.00 84.81 133 VAL A N 1
ATOM 936 C CA . VAL A 1 133 ? 1.920 -9.261 -20.628 1.00 84.81 133 VAL A CA 1
ATOM 937 C C . VAL A 1 133 ? 1.704 -10.364 -19.593 1.00 84.81 133 VAL A C 1
ATOM 939 O O . VAL A 1 133 ? 0.667 -10.392 -18.933 1.00 84.81 133 VAL A O 1
ATOM 942 N N . LEU A 1 134 ? 2.697 -11.240 -19.409 1.00 85.06 134 LEU A N 1
ATOM 943 C CA . LEU A 1 134 ? 2.643 -12.294 -18.398 1.00 85.06 134 LEU A CA 1
ATOM 944 C C . LEU A 1 134 ? 2.607 -11.689 -16.991 1.00 85.06 134 LEU A C 1
ATOM 946 O O . LEU A 1 134 ? 1.785 -12.105 -16.179 1.00 85.06 134 LEU A O 1
ATOM 950 N N . ARG A 1 135 ? 3.433 -10.671 -16.717 1.00 87.50 135 ARG A N 1
ATOM 951 C CA . ARG A 1 135 ? 3.453 -9.989 -15.412 1.00 87.50 135 ARG A CA 1
ATOM 952 C C . ARG A 1 135 ? 2.127 -9.291 -15.109 1.00 87.50 135 ARG A C 1
ATOM 954 O O . ARG A 1 135 ? 1.624 -9.417 -14.000 1.00 87.50 135 ARG A O 1
ATOM 961 N N . LEU A 1 136 ? 1.512 -8.638 -16.098 1.00 88.06 136 LEU A N 1
ATOM 962 C CA . LEU A 1 136 ? 0.180 -8.038 -15.963 1.00 88.06 136 LEU A CA 1
ATOM 963 C C . LEU A 1 136 ? -0.906 -9.092 -15.720 1.00 88.06 136 LEU A C 1
ATOM 965 O O . LEU A 1 136 ? -1.760 -8.900 -14.857 1.00 88.06 136 LEU A O 1
ATOM 969 N N . ALA A 1 137 ? -0.866 -10.218 -16.437 1.00 89.50 137 ALA A N 1
ATOM 970 C CA . ALA A 1 137 ? -1.795 -11.320 -16.209 1.00 89.50 137 ALA A CA 1
ATOM 971 C C . ALA A 1 137 ? -1.640 -11.898 -14.791 1.00 89.50 137 ALA A C 1
ATOM 973 O O . ALA A 1 137 ? -2.635 -12.085 -14.090 1.00 89.50 137 ALA A O 1
ATOM 974 N N . MET A 1 138 ? -0.399 -12.115 -14.341 1.00 89.69 138 MET A N 1
ATOM 975 C CA . MET A 1 138 ? -0.092 -12.554 -12.978 1.00 89.69 138 MET A CA 1
ATOM 976 C C . MET A 1 138 ? -0.569 -11.543 -11.936 1.00 89.69 138 MET A C 1
ATOM 978 O O . MET A 1 138 ? -1.229 -11.947 -10.984 1.00 89.69 138 MET A O 1
ATOM 982 N N . LEU A 1 139 ? -0.306 -10.248 -12.139 1.00 90.31 139 LEU A N 1
ATOM 983 C CA . LEU A 1 139 ? -0.752 -9.176 -11.252 1.00 90.31 139 LEU A CA 1
ATOM 984 C C . LEU A 1 139 ? -2.271 -9.221 -11.084 1.00 90.31 139 LEU A C 1
ATOM 986 O O . LEU A 1 139 ? -2.759 -9.315 -9.964 1.00 90.31 139 LEU A O 1
ATOM 990 N N . VAL A 1 140 ? -3.030 -9.243 -12.183 1.00 93.06 140 VAL A N 1
ATOM 991 C CA . VAL A 1 140 ? -4.498 -9.286 -12.128 1.00 93.06 140 VAL A CA 1
ATOM 992 C C . VAL A 1 140 ? -4.989 -10.536 -11.396 1.00 93.06 140 VAL A C 1
ATOM 994 O O . VAL A 1 140 ? -5.795 -10.429 -10.470 1.00 93.06 140 VAL A O 1
ATOM 997 N N . VAL A 1 141 ? -4.500 -11.720 -11.772 1.00 92.12 141 VAL A N 1
ATOM 998 C CA . VAL A 1 141 ? -4.954 -12.989 -11.184 1.00 92.12 141 VAL A CA 1
ATOM 999 C C . VAL A 1 141 ? -4.606 -13.066 -9.696 1.00 92.12 141 VAL A C 1
ATOM 1001 O O . VAL A 1 141 ? -5.480 -13.344 -8.873 1.00 92.12 141 VAL A O 1
ATOM 1004 N N . LEU A 1 142 ? -3.356 -12.783 -9.325 1.00 89.00 142 LEU A N 1
ATOM 1005 C CA . LEU A 1 142 ? -2.890 -12.891 -7.943 1.00 89.00 142 LEU A CA 1
ATOM 1006 C C . LEU A 1 142 ? -3.477 -11.800 -7.044 1.00 89.00 142 LEU A C 1
ATOM 1008 O O . LEU A 1 142 ? -3.798 -12.081 -5.885 1.00 89.00 142 LEU A O 1
ATOM 1012 N N . THR A 1 143 ? -3.705 -10.590 -7.565 1.00 91.44 143 THR A N 1
ATOM 1013 C CA . THR A 1 143 ? -4.446 -9.556 -6.835 1.00 91.44 143 THR A CA 1
ATOM 1014 C C . THR A 1 143 ? -5.887 -9.999 -6.587 1.00 91.44 143 THR A C 1
ATOM 1016 O O . THR A 1 143 ? -6.340 -9.906 -5.450 1.00 91.44 143 THR A O 1
ATOM 1019 N N . ILE A 1 144 ? -6.602 -10.540 -7.584 1.00 92.94 144 ILE A N 1
ATOM 1020 C CA . ILE A 1 144 ? -7.986 -11.022 -7.402 1.00 92.94 144 ILE A CA 1
ATOM 1021 C C . ILE A 1 144 ? -8.055 -12.118 -6.336 1.00 92.94 144 ILE A C 1
ATOM 1023 O O . ILE A 1 144 ? -8.883 -12.034 -5.427 1.00 92.94 144 ILE A O 1
ATOM 1027 N N . VAL A 1 145 ? -7.184 -13.128 -6.422 1.00 91.88 145 VAL A N 1
ATOM 1028 C CA . VAL A 1 145 ? -7.151 -14.249 -5.468 1.00 91.88 145 VAL A CA 1
ATOM 1029 C C . VAL A 1 145 ? -6.913 -13.745 -4.047 1.00 91.88 145 VAL A C 1
ATOM 1031 O O . VAL A 1 145 ? -7.625 -14.124 -3.116 1.00 91.88 145 VAL A O 1
ATOM 1034 N N . THR A 1 146 ? -5.958 -12.839 -3.874 1.00 89.31 146 THR A N 1
ATOM 1035 C CA . THR A 1 146 ? -5.590 -12.344 -2.545 1.00 89.31 146 THR A CA 1
ATOM 1036 C C . THR A 1 146 ? -6.627 -11.383 -1.985 1.00 89.31 146 THR A C 1
ATOM 1038 O O . THR A 1 146 ? -6.948 -11.450 -0.800 1.00 89.31 146 THR A O 1
ATOM 1041 N N . VAL A 1 147 ? -7.232 -10.544 -2.828 1.00 92.25 147 VAL A N 1
ATOM 1042 C CA . VAL A 1 147 ? -8.391 -9.736 -2.437 1.00 92.25 147 VAL A CA 1
ATOM 1043 C C . VAL A 1 147 ? -9.534 -10.641 -1.984 1.00 92.25 147 VAL A C 1
ATOM 1045 O O . VAL A 1 147 ? -10.115 -10.402 -0.928 1.00 92.25 147 VAL A O 1
ATOM 1048 N N . ALA A 1 148 ? -9.839 -11.712 -2.721 1.00 90.88 148 ALA A N 1
ATOM 1049 C CA . ALA A 1 148 ? -10.882 -12.658 -2.335 1.00 90.88 148 ALA A CA 1
ATOM 1050 C C . ALA A 1 148 ? -10.584 -13.321 -0.979 1.00 90.88 148 ALA A C 1
ATOM 1052 O O . ALA A 1 148 ? -11.476 -13.401 -0.131 1.00 90.88 148 ALA A O 1
ATOM 1053 N N . TYR A 1 149 ? -9.333 -13.722 -0.744 1.00 88.94 149 TYR A N 1
ATOM 1054 C CA . TYR A 1 149 ? -8.890 -14.282 0.532 1.00 88.94 149 TYR A CA 1
ATOM 1055 C C . TYR A 1 149 ? -9.021 -13.280 1.687 1.00 88.94 149 TYR A C 1
ATOM 1057 O O . TYR A 1 149 ? -9.606 -13.602 2.723 1.00 88.94 149 TYR A O 1
ATOM 1065 N N . MET A 1 150 ? -8.563 -12.038 1.503 1.00 91.94 150 MET A N 1
ATOM 1066 C CA . MET A 1 150 ? -8.690 -11.012 2.539 1.00 91.94 150 MET A CA 1
ATOM 1067 C C . MET A 1 150 ? -10.139 -10.635 2.811 1.00 91.94 150 MET A C 1
ATOM 1069 O O . MET A 1 150 ? -10.508 -10.422 3.962 1.00 91.94 150 MET A O 1
ATOM 1073 N N . LEU A 1 151 ? -10.995 -10.604 1.791 1.00 92.38 151 LEU A N 1
ATOM 1074 C CA . LEU A 1 151 ? -12.426 -10.387 1.984 1.00 92.38 151 LEU A CA 1
ATOM 1075 C C . LEU A 1 151 ? -13.087 -11.540 2.737 1.00 92.38 151 LEU A C 1
ATOM 1077 O O . LEU A 1 151 ? -13.949 -11.295 3.581 1.00 92.38 151 LEU A O 1
ATOM 1081 N N . TRP A 1 152 ? -12.700 -12.783 2.448 1.00 93.19 152 TRP A N 1
ATOM 1082 C CA . TRP A 1 152 ? -13.153 -13.947 3.204 1.00 93.19 152 TRP A CA 1
ATOM 1083 C C . TRP A 1 152 ? -12.757 -13.832 4.681 1.00 93.19 152 TRP A C 1
ATOM 1085 O O . TRP A 1 152 ? -13.623 -13.951 5.552 1.00 93.19 152 TRP A O 1
ATOM 1095 N N . TYR A 1 153 ? -11.491 -13.515 4.960 1.00 88.44 153 TYR A N 1
ATOM 1096 C CA . TYR A 1 153 ? -10.986 -13.323 6.317 1.00 88.44 153 TYR A CA 1
ATOM 1097 C C . TYR A 1 153 ? -11.714 -12.187 7.045 1.00 88.44 153 TYR A C 1
ATOM 1099 O O . TYR A 1 153 ? -12.280 -12.379 8.119 1.00 88.44 153 TYR A O 1
ATOM 1107 N N . ALA A 1 154 ? -11.788 -11.016 6.417 1.00 88.75 154 ALA A N 1
ATOM 1108 C CA . ALA A 1 154 ? -12.407 -9.835 6.997 1.00 88.75 154 ALA A CA 1
ATOM 1109 C C . ALA A 1 154 ? -13.895 -10.059 7.314 1.00 88.75 154 ALA A C 1
ATOM 1111 O O . ALA A 1 154 ? -14.387 -9.625 8.353 1.00 88.75 154 ALA A O 1
ATOM 1112 N N . ARG A 1 155 ? -14.628 -10.776 6.448 1.00 92.38 155 ARG A N 1
ATOM 1113 C CA . ARG A 1 155 ? -16.022 -11.175 6.714 1.00 92.38 155 ARG A CA 1
ATOM 1114 C C . ARG A 1 155 ? -16.123 -12.138 7.892 1.00 92.38 155 ARG A C 1
ATOM 1116 O O . ARG A 1 155 ? -17.045 -12.009 8.691 1.00 92.38 155 ARG A O 1
ATOM 1123 N N . ARG A 1 156 ? -15.190 -13.087 8.006 1.00 90.25 156 ARG A N 1
ATOM 1124 C CA . ARG A 1 156 ? -15.140 -14.054 9.109 1.00 90.25 156 ARG A CA 1
ATOM 1125 C C . ARG A 1 156 ? -14.986 -13.342 10.455 1.00 90.25 156 ARG A C 1
ATOM 1127 O O . ARG A 1 156 ? -15.777 -13.617 11.348 1.00 90.25 156 ARG A O 1
ATOM 1134 N N . VAL A 1 157 ? -14.038 -12.410 10.560 1.00 88.00 157 VAL A N 1
ATOM 1135 C CA . VAL A 1 157 ? -13.794 -11.630 11.786 1.00 88.00 157 VAL A CA 1
ATOM 1136 C C . VAL A 1 157 ? -14.944 -10.672 12.091 1.00 88.00 157 VAL A C 1
ATOM 1138 O O . VAL A 1 157 ? -15.358 -10.546 13.238 1.00 88.00 157 VAL A O 1
ATOM 1141 N N . LYS A 1 158 ? -15.506 -10.022 11.065 1.00 87.94 158 LYS A N 1
ATOM 1142 C CA . LYS A 1 158 ? -16.622 -9.086 11.249 1.00 87.94 158 LYS A CA 1
ATOM 1143 C C . LYS A 1 158 ? -17.894 -9.774 11.754 1.00 87.94 158 LYS A C 1
ATOM 1145 O O . LYS A 1 158 ? -18.619 -9.196 12.557 1.00 87.94 158 LYS A O 1
ATOM 1150 N N . ASN A 1 159 ? -18.173 -10.986 11.273 1.00 91.44 159 ASN A N 1
ATOM 1151 C CA . ASN A 1 159 ? -19.340 -11.761 11.701 1.00 91.44 159 ASN A CA 1
ATOM 1152 C C . ASN A 1 159 ? -19.134 -12.420 13.069 1.00 91.44 159 ASN A C 1
ATOM 1154 O O . ASN A 1 159 ? -20.099 -12.635 13.794 1.00 91.44 159 ASN A O 1
ATOM 1158 N N . ASP A 1 160 ? -17.893 -12.770 13.397 1.00 90.94 160 ASP A N 1
ATOM 1159 C CA . ASP A 1 160 ? -17.532 -13.463 14.626 1.00 90.94 160 ASP A CA 1
ATOM 1160 C C . ASP A 1 160 ? -16.149 -12.976 15.101 1.00 90.94 160 ASP A C 1
ATOM 1162 O O . ASP A 1 160 ? -15.116 -13.452 14.610 1.00 90.94 160 ASP A O 1
ATOM 1166 N N . PRO A 1 161 ? -16.118 -12.009 16.039 1.00 86.94 161 PRO A N 1
ATOM 1167 C CA . PRO A 1 161 ? -14.882 -11.396 16.515 1.00 86.94 161 PRO A CA 1
ATOM 1168 C C . PRO A 1 161 ? -13.883 -12.379 17.137 1.00 86.94 161 PRO A C 1
ATOM 1170 O O . PRO A 1 161 ? -12.686 -12.095 17.123 1.00 86.94 161 PRO A O 1
ATOM 1173 N N . GLU A 1 162 ? -14.324 -13.533 17.652 1.00 87.06 162 GLU A N 1
ATOM 1174 C CA . GLU A 1 162 ? -13.426 -14.546 18.232 1.00 87.06 162 GLU A CA 1
ATOM 1175 C C . GLU A 1 162 ? -12.549 -15.221 17.174 1.00 87.06 162 GLU A C 1
ATOM 1177 O O . GLU A 1 162 ? -11.505 -15.791 17.483 1.00 87.06 162 GLU A O 1
ATOM 1182 N N . LYS A 1 163 ? -12.927 -15.113 15.897 1.00 80.94 163 LYS A N 1
ATOM 1183 C CA . LYS A 1 163 ? -12.145 -15.640 14.775 1.00 80.94 163 LYS A CA 1
ATOM 1184 C C . LYS A 1 163 ? -11.006 -14.713 14.336 1.00 80.94 163 LYS A C 1
ATOM 1186 O O . LYS A 1 163 ? -10.333 -15.047 13.359 1.00 80.94 163 LYS A O 1
ATOM 1191 N N . SER A 1 164 ? -10.781 -13.586 15.021 1.00 84.12 164 SER A N 1
ATOM 1192 C CA . SER A 1 164 ? -9.600 -12.744 14.798 1.00 84.12 164 SER A CA 1
ATOM 1193 C C . SER A 1 164 ? -8.327 -13.513 15.146 1.00 84.12 164 SER A C 1
ATOM 1195 O O . SER A 1 164 ? -8.179 -14.047 16.242 1.00 84.12 164 SER A O 1
ATOM 1197 N N . TRP A 1 165 ? -7.379 -13.536 14.211 1.00 77.75 165 TRP A N 1
ATOM 1198 C CA . TRP A 1 165 ? -6.080 -14.185 14.423 1.00 77.75 165 TRP A CA 1
ATOM 1199 C C . TRP A 1 165 ? -5.089 -13.289 15.158 1.00 77.75 165 TRP A C 1
ATOM 1201 O O . TRP A 1 165 ? -4.197 -13.801 15.824 1.00 77.75 165 TRP A O 1
ATOM 1211 N N . SER A 1 166 ? -5.240 -11.964 15.065 1.00 80.25 166 SER A N 1
ATOM 1212 C CA . SER A 1 166 ? -4.449 -11.037 15.881 1.00 80.25 166 SER A CA 1
ATOM 1213 C C . SER A 1 166 ? -4.936 -10.959 17.328 1.00 80.25 166 SER A C 1
ATOM 1215 O O . SER A 1 166 ? -4.230 -10.416 18.177 1.00 80.25 166 SER A O 1
ATOM 1217 N N . GLY A 1 167 ? -6.152 -11.442 17.597 1.00 79.44 167 GLY A N 1
ATOM 1218 C CA . GLY A 1 167 ? -6.882 -11.101 18.809 1.00 79.44 167 GLY A CA 1
ATOM 1219 C C . GLY A 1 167 ? -7.238 -9.612 18.857 1.00 79.44 167 GLY A C 1
ATOM 1220 O O . GLY A 1 167 ? -6.973 -8.850 17.920 1.00 79.44 167 GLY A O 1
ATOM 1221 N N . TRP A 1 168 ? -7.839 -9.206 19.973 1.00 80.56 168 TRP A N 1
ATOM 1222 C CA . TRP A 1 168 ? -8.265 -7.830 20.227 1.00 80.56 168 TRP A CA 1
ATOM 1223 C C . TRP A 1 168 ? -7.462 -7.233 21.376 1.00 80.56 168 TRP A C 1
ATOM 1225 O O . TRP A 1 168 ? -7.279 -7.876 22.409 1.00 80.56 168 TRP A O 1
ATOM 1235 N N . GLN A 1 169 ? -7.005 -5.997 21.207 1.00 82.69 169 GLN A N 1
ATOM 1236 C CA . GLN A 1 169 ? -6.326 -5.239 22.253 1.00 82.69 169 GLN A CA 1
ATOM 1237 C C . GLN A 1 169 ? -7.324 -4.317 22.976 1.00 82.69 169 GLN A C 1
ATOM 1239 O O . GLN A 1 169 ? -8.359 -3.955 22.400 1.00 82.69 169 GLN A O 1
ATOM 1244 N N . PRO A 1 170 ? -7.037 -3.901 24.224 1.00 78.81 170 PRO A N 1
ATOM 1245 C CA . PRO A 1 170 ? -7.844 -2.897 24.914 1.00 78.81 170 PRO A CA 1
ATOM 1246 C C . PRO A 1 170 ? -8.003 -1.633 24.055 1.00 78.81 170 PRO A C 1
ATOM 1248 O O . PRO A 1 170 ? -7.021 -1.136 23.503 1.00 78.81 170 PRO A O 1
ATOM 1251 N N . GLY A 1 171 ? -9.232 -1.130 23.916 1.00 77.06 171 GLY A N 1
ATOM 1252 C CA . GLY A 1 171 ? -9.551 0.040 23.090 1.00 77.06 171 GLY A CA 1
ATOM 1253 C C . GLY A 1 171 ? -9.908 -0.256 21.628 1.00 77.06 171 GLY A C 1
ATOM 1254 O O . GLY A 1 171 ? -10.567 0.565 20.998 1.00 77.06 171 GLY A O 1
ATOM 1255 N N . ASP A 1 172 ? -9.570 -1.430 21.076 1.00 79.38 172 ASP A N 1
ATOM 1256 C CA . ASP A 1 172 ? -9.835 -1.725 19.653 1.00 79.38 172 ASP A CA 1
ATOM 1257 C C . ASP A 1 172 ? -11.322 -1.731 19.303 1.00 79.38 172 ASP A C 1
ATOM 1259 O O . ASP A 1 172 ? -11.714 -1.361 18.199 1.00 79.38 172 ASP A O 1
ATOM 1263 N N . ARG A 1 173 ? -12.155 -2.170 20.248 1.00 77.88 173 ARG A N 1
ATOM 1264 C CA . ARG A 1 173 ? -13.607 -2.291 20.063 1.00 77.88 173 ARG A CA 1
ATOM 1265 C C . ARG A 1 173 ? -14.370 -1.015 20.413 1.00 77.88 173 ARG A C 1
ATOM 1267 O O . ARG A 1 173 ? -15.563 -0.926 20.112 1.00 77.88 173 ARG A O 1
ATOM 1274 N N . ASP A 1 174 ? -13.682 -0.056 21.022 1.00 77.75 174 ASP A N 1
ATOM 1275 C CA . ASP A 1 174 ? -14.225 1.257 21.367 1.00 77.75 174 ASP A CA 1
ATOM 1276 C C . ASP A 1 174 ? -14.123 2.215 20.171 1.00 77.75 174 ASP A C 1
ATOM 1278 O O . ASP A 1 174 ? -14.911 3.150 20.045 1.00 77.75 174 ASP A O 1
ATOM 1282 N N . VAL A 1 175 ? -13.209 1.931 19.234 1.00 71.81 175 VAL A N 1
ATOM 1283 C CA . VAL A 1 175 ? -13.116 2.606 17.938 1.00 71.81 175 VAL A CA 1
ATOM 1284 C C . VAL A 1 175 ? -14.273 2.140 17.055 1.00 71.81 175 VAL A C 1
ATOM 1286 O O . VAL A 1 175 ? -14.191 1.118 16.377 1.00 71.81 175 VAL A O 1
ATOM 1289 N N . LYS A 1 176 ? -15.374 2.890 17.056 1.00 67.81 176 LYS A N 1
ATOM 1290 C CA . LYS A 1 176 ? -16.523 2.660 16.172 1.00 67.81 176 LYS A CA 1
ATOM 1291 C C . LYS A 1 176 ? -16.700 3.834 15.225 1.00 67.81 176 LYS A C 1
ATOM 1293 O O . LYS A 1 176 ? -16.470 4.981 15.597 1.00 67.81 176 LYS A O 1
ATOM 1298 N N . ALA A 1 177 ? -17.111 3.545 13.993 1.00 61.34 177 ALA A N 1
ATOM 1299 C CA . ALA A 1 177 ? -17.646 4.578 13.122 1.00 61.34 177 ALA A CA 1
ATOM 1300 C C . ALA A 1 177 ? -18.875 5.175 13.815 1.00 61.34 177 ALA A C 1
ATOM 1302 O O . ALA A 1 177 ? -19.807 4.441 14.134 1.00 61.34 177 ALA A O 1
ATOM 1303 N N . ASP A 1 178 ? -18.837 6.478 14.078 1.00 58.16 178 ASP A N 1
ATOM 1304 C CA . ASP A 1 178 ? -19.951 7.180 14.701 1.00 58.16 178 ASP A CA 1
ATOM 1305 C C . ASP A 1 178 ? -21.192 7.073 13.798 1.00 58.16 178 ASP A C 1
ATOM 1307 O O . ASP A 1 178 ? -21.091 7.212 12.573 1.00 58.16 178 ASP A O 1
ATOM 1311 N N . ASP A 1 179 ? -22.360 6.804 14.383 1.00 52.44 179 ASP A N 1
ATOM 1312 C CA . ASP A 1 179 ? -23.624 6.720 13.632 1.00 52.44 179 ASP A CA 1
ATOM 1313 C C . ASP A 1 179 ? -24.127 8.109 13.203 1.00 52.44 179 ASP A C 1
ATOM 1315 O O . ASP A 1 179 ? -25.001 8.229 12.337 1.00 52.44 179 ASP A O 1
ATOM 1319 N N . HIS A 1 180 ? -23.546 9.166 13.776 1.00 51.06 180 HIS A N 1
ATOM 1320 C CA . HIS A 1 180 ? -23.823 10.548 13.420 1.00 51.06 180 HIS A CA 1
ATOM 1321 C C . HIS A 1 180 ? -23.158 10.924 12.096 1.00 51.06 180 HIS A C 1
ATOM 1323 O O . HIS A 1 180 ? -21.987 10.628 11.846 1.00 51.06 180 HIS A O 1
ATOM 1329 N N . GLU A 1 181 ? -23.917 11.607 11.235 1.00 52.41 181 GLU A N 1
ATOM 1330 C CA . GLU A 1 181 ? -23.359 12.214 10.033 1.00 52.41 181 GLU A CA 1
ATOM 1331 C C . GLU A 1 181 ? -22.272 13.218 10.457 1.00 52.41 181 GLU A C 1
ATOM 1333 O O . GLU A 1 181 ? -22.566 14.140 11.219 1.00 52.41 181 GLU A O 1
ATOM 1338 N N . PRO A 1 182 ? -21.012 13.043 10.018 1.00 58.78 182 PRO A N 1
ATOM 1339 C CA . PRO A 1 182 ? -19.930 13.926 10.425 1.00 58.78 182 PRO A CA 1
ATOM 1340 C C . PRO A 1 182 ? -20.232 15.353 9.985 1.00 58.78 182 PRO A C 1
ATOM 1342 O O . PRO A 1 182 ? -20.608 15.559 8.822 1.00 58.78 182 PRO A O 1
ATOM 1345 N N . ASP A 1 183 ? -19.990 16.315 10.878 1.00 58.41 183 ASP A N 1
ATOM 1346 C CA . ASP A 1 183 ? -20.159 17.741 10.607 1.00 58.41 183 ASP A CA 1
ATOM 1347 C C . ASP A 1 183 ? -19.589 18.132 9.238 1.00 58.41 183 ASP A C 1
ATOM 1349 O O . ASP A 1 183 ? -18.566 17.616 8.759 1.00 58.41 183 ASP A O 1
ATOM 1353 N N . SER A 1 184 ? -20.274 19.064 8.573 1.00 58.94 184 SER A N 1
ATOM 1354 C CA . SER A 1 184 ? -19.870 19.549 7.258 1.00 58.94 184 SER A CA 1
ATOM 1355 C C . SER A 1 184 ? -18.410 20.009 7.285 1.00 58.94 184 SER A C 1
ATOM 1357 O O . SER A 1 184 ? -18.032 20.846 8.105 1.00 58.94 184 SER A O 1
ATOM 1359 N N . LEU A 1 185 ? -17.589 19.469 6.375 1.00 57.62 185 LEU A N 1
ATOM 1360 C CA . LEU A 1 185 ? -16.173 19.823 6.315 1.00 57.62 185 LEU A CA 1
ATOM 1361 C C . LEU A 1 185 ? -16.014 21.331 6.147 1.00 57.62 185 LEU A C 1
ATOM 1363 O O . LEU A 1 185 ? -16.601 21.947 5.255 1.00 57.62 185 LEU A O 1
ATOM 1367 N N . THR A 1 186 ? -15.130 21.906 6.949 1.00 72.62 186 THR A N 1
ATOM 1368 C CA . THR A 1 186 ? -14.702 23.288 6.760 1.00 72.62 186 THR A CA 1
ATOM 1369 C C . THR A 1 186 ? -14.042 23.450 5.386 1.00 72.62 186 THR A C 1
ATOM 1371 O O . THR A 1 186 ? -13.395 22.533 4.866 1.00 72.62 186 THR A O 1
ATOM 1374 N N . LYS A 1 187 ? -14.134 24.649 4.794 1.00 67.38 187 LYS A N 1
ATOM 1375 C CA . LYS A 1 187 ? -13.471 24.971 3.512 1.00 67.38 187 LYS A CA 1
ATOM 1376 C C . LYS A 1 187 ? -11.970 24.639 3.535 1.00 67.38 187 LYS A C 1
ATOM 1378 O O . LYS A 1 187 ? -11.420 24.198 2.531 1.00 67.38 187 LYS A O 1
ATOM 1383 N N . ARG A 1 188 ? -11.331 24.776 4.705 1.00 50.53 188 ARG A N 1
ATOM 1384 C CA . ARG A 1 188 ? -9.929 24.408 4.947 1.00 50.53 188 ARG A CA 1
ATOM 1385 C C . ARG A 1 188 ? -9.693 22.898 4.850 1.00 50.53 188 ARG A C 1
ATOM 1387 O O . ARG A 1 188 ? -8.739 22.493 4.202 1.00 50.53 188 ARG A O 1
ATOM 1394 N N . GLN A 1 189 ? -10.552 22.065 5.439 1.00 48.97 189 GLN A N 1
ATOM 1395 C CA . GLN A 1 189 ? -10.434 20.603 5.338 1.00 48.97 189 GLN A CA 1
ATOM 1396 C C . GLN A 1 189 ? -10.675 20.103 3.909 1.00 48.97 189 GLN A C 1
ATOM 1398 O O . GLN A 1 189 ? -9.980 19.197 3.460 1.00 48.97 189 GLN A O 1
ATOM 1403 N N . ILE A 1 190 ? -11.618 20.708 3.177 1.00 62.88 190 ILE A N 1
ATOM 1404 C CA . ILE A 1 190 ? -11.850 20.401 1.756 1.00 62.88 190 ILE A CA 1
ATOM 1405 C C . ILE A 1 190 ? -10.613 20.756 0.929 1.00 62.88 190 ILE A C 1
ATOM 1407 O O . ILE A 1 190 ? -10.157 19.930 0.140 1.00 62.88 190 ILE A O 1
ATOM 1411 N N . LEU A 1 191 ? -10.044 21.944 1.151 1.00 61.38 191 LEU A N 1
ATOM 1412 C CA . LEU A 1 191 ? -8.826 22.384 0.478 1.00 61.38 191 LEU A CA 1
ATOM 1413 C C . LEU A 1 191 ? -7.658 21.435 0.758 1.00 61.38 191 LEU A C 1
ATOM 1415 O O . LEU A 1 191 ? -7.013 21.005 -0.186 1.00 61.38 191 LEU A O 1
ATOM 1419 N N . VAL A 1 192 ? -7.425 21.057 2.022 1.00 54.59 192 VAL A N 1
ATOM 1420 C CA . VAL A 1 192 ? -6.364 20.106 2.405 1.00 54.59 192 VAL A CA 1
ATOM 1421 C C . VAL A 1 192 ? -6.577 18.742 1.749 1.00 54.59 192 VAL A C 1
ATOM 1423 O O . VAL A 1 192 ? -5.626 18.163 1.238 1.00 54.59 192 VAL A O 1
ATOM 1426 N N . ARG A 1 193 ? -7.816 18.238 1.700 1.00 57.38 193 ARG A N 1
ATOM 1427 C CA . ARG A 1 193 ? -8.144 16.969 1.031 1.00 57.38 193 ARG A CA 1
ATOM 1428 C C . ARG A 1 193 ? -7.815 16.992 -0.456 1.00 57.38 193 ARG A C 1
ATOM 1430 O O . ARG A 1 193 ? -7.229 16.038 -0.957 1.00 57.38 193 ARG A O 1
ATOM 1437 N N . TRP A 1 194 ? -8.201 18.065 -1.142 1.00 61.78 194 TRP A N 1
ATOM 1438 C CA . TRP A 1 194 ? -7.881 18.249 -2.553 1.00 61.78 194 TRP A CA 1
ATOM 1439 C C . TRP A 1 194 ? -6.388 18.430 -2.768 1.00 61.78 194 TRP A C 1
ATOM 1441 O O . TRP A 1 194 ? -5.860 17.835 -3.692 1.00 61.78 194 TRP A O 1
ATOM 1451 N N . LEU A 1 195 ? -5.704 19.169 -1.894 1.00 59.69 195 LEU A N 1
ATOM 1452 C CA . LEU A 1 195 ? -4.253 19.321 -1.938 1.00 59.69 195 LEU A CA 1
ATOM 1453 C C . LEU A 1 195 ? -3.560 17.967 -1.827 1.00 59.69 195 LEU A C 1
ATOM 1455 O O . LEU A 1 195 ? -2.783 17.627 -2.701 1.00 59.69 195 LEU A O 1
ATOM 1459 N N . VAL A 1 196 ? -3.897 17.159 -0.819 1.00 53.59 196 VAL A N 1
ATOM 1460 C CA . VAL A 1 196 ? -3.308 15.824 -0.644 1.00 53.59 196 VAL A CA 1
ATOM 1461 C C . VAL A 1 196 ? -3.627 14.929 -1.842 1.00 53.59 196 VAL A C 1
ATOM 1463 O O . VAL A 1 196 ? -2.718 14.348 -2.422 1.00 53.59 196 VAL A O 1
ATOM 1466 N N . GLY A 1 197 ? -4.896 14.846 -2.253 1.00 58.44 197 GLY A N 1
ATOM 1467 C CA . GLY A 1 197 ? -5.297 14.015 -3.391 1.00 58.44 197 GLY A CA 1
ATOM 1468 C C . GLY A 1 197 ? -4.624 14.429 -4.702 1.00 58.44 197 GLY A C 1
ATOM 1469 O O . GLY A 1 197 ? -4.173 13.569 -5.454 1.00 58.44 197 GLY A O 1
ATOM 1470 N N . LEU A 1 198 ? -4.509 15.735 -4.955 1.00 66.06 198 LEU A N 1
ATOM 1471 C CA . LEU A 1 198 ? -3.857 16.279 -6.142 1.00 66.06 198 LEU A CA 1
ATOM 1472 C C . LEU A 1 198 ? -2.340 16.089 -6.083 1.00 66.06 198 LEU A C 1
ATOM 1474 O O . LEU A 1 198 ? -1.753 15.763 -7.104 1.00 66.06 198 LEU A O 1
ATOM 1478 N N . THR A 1 199 ? -1.714 16.218 -4.908 1.00 54.88 199 THR A N 1
ATOM 1479 C CA . THR A 1 199 ? -0.288 15.924 -4.722 1.00 54.88 199 THR A CA 1
ATOM 1480 C C . THR A 1 199 ? 0.005 14.462 -5.033 1.00 54.88 199 THR A C 1
ATOM 1482 O O . THR A 1 199 ? 0.915 14.192 -5.805 1.00 54.88 199 THR A O 1
ATOM 1485 N N . PHE A 1 200 ? -0.790 13.520 -4.517 1.00 53.50 200 PHE A N 1
ATOM 1486 C CA . PHE A 1 200 ? -0.610 12.098 -4.827 1.00 53.50 200 PHE A CA 1
ATOM 1487 C C . PHE A 1 200 ? -0.858 11.789 -6.309 1.00 53.50 200 PHE A C 1
ATOM 1489 O O . PHE A 1 200 ? -0.070 11.078 -6.924 1.00 53.50 200 PHE A O 1
ATOM 1496 N N . ALA A 1 201 ? -1.911 12.349 -6.911 1.00 61.12 201 ALA A N 1
ATOM 1497 C CA . ALA A 1 201 ? -2.175 12.173 -8.340 1.00 61.12 201 ALA A CA 1
ATOM 1498 C C . ALA A 1 201 ? -1.051 12.761 -9.211 1.00 61.12 201 ALA A C 1
ATOM 1500 O O . ALA A 1 201 ? -0.656 12.154 -10.204 1.00 61.12 201 ALA A O 1
ATOM 1501 N N . PHE A 1 202 ? -0.515 13.918 -8.821 1.00 70.19 202 PHE A N 1
ATOM 1502 C CA . PHE A 1 202 ? 0.610 14.561 -9.487 1.00 70.19 202 PHE A CA 1
ATOM 1503 C C . PHE A 1 202 ? 1.904 13.761 -9.326 1.00 70.19 202 PHE A C 1
ATOM 1505 O O . PHE A 1 202 ? 2.621 13.605 -10.304 1.00 70.19 202 PHE A O 1
ATOM 1512 N N . MET A 1 203 ? 2.174 13.201 -8.143 1.00 55.94 203 MET A N 1
ATOM 1513 C CA . MET A 1 203 ? 3.317 12.311 -7.923 1.00 55.94 203 MET A CA 1
ATOM 1514 C C . MET A 1 203 ? 3.250 11.088 -8.839 1.00 55.94 203 MET A C 1
ATOM 1516 O O . MET A 1 203 ? 4.197 10.843 -9.576 1.00 55.94 203 MET A O 1
ATOM 1520 N N . ILE A 1 204 ? 2.111 10.385 -8.867 1.00 57.31 204 ILE A N 1
ATOM 1521 C CA . ILE A 1 204 ? 1.911 9.227 -9.754 1.00 57.31 204 ILE A CA 1
ATOM 1522 C C . ILE A 1 204 ? 2.137 9.635 -11.216 1.00 57.31 204 ILE A C 1
ATOM 1524 O O . ILE A 1 204 ? 2.832 8.948 -11.957 1.00 57.31 204 ILE A O 1
ATOM 1528 N N . PHE A 1 205 ? 1.587 10.778 -11.638 1.00 70.38 205 PHE A N 1
ATOM 1529 C CA . PHE A 1 205 ? 1.791 11.289 -12.993 1.00 70.38 205 PHE A CA 1
ATOM 1530 C C . PHE A 1 205 ? 3.257 11.633 -13.296 1.00 70.38 205 PHE A C 1
ATOM 1532 O O . PHE A 1 205 ? 3.715 11.366 -14.403 1.00 70.38 205 PHE A O 1
ATOM 1539 N N . ALA A 1 206 ? 3.980 12.222 -12.342 1.00 63.69 206 ALA A N 1
ATOM 1540 C CA . ALA A 1 206 ? 5.356 12.678 -12.519 1.00 63.69 206 ALA A CA 1
ATOM 1541 C C . ALA A 1 206 ? 6.377 11.529 -12.584 1.00 63.69 206 ALA A C 1
ATOM 1543 O O . ALA A 1 206 ? 7.437 11.706 -13.181 1.00 63.69 206 ALA A O 1
ATOM 1544 N N . ILE A 1 207 ? 6.049 10.381 -11.983 1.00 54.59 207 ILE A N 1
ATOM 1545 C CA . ILE A 1 207 ? 6.910 9.190 -11.914 1.00 54.59 207 ILE A CA 1
ATOM 1546 C C . ILE A 1 207 ? 6.749 8.297 -13.147 1.00 54.59 207 ILE A C 1
ATOM 1548 O O . ILE A 1 207 ? 7.705 7.649 -13.565 1.00 54.59 207 ILE A O 1
ATOM 1552 N N . ILE A 1 208 ? 5.549 8.230 -13.736 1.00 63.47 208 ILE A N 1
ATOM 1553 C CA . ILE A 1 208 ? 5.290 7.331 -14.866 1.00 63.47 208 ILE A CA 1
ATOM 1554 C C . ILE A 1 208 ? 6.101 7.786 -16.099 1.00 63.47 208 ILE A C 1
ATOM 1556 O O . ILE A 1 208 ? 5.885 8.896 -16.588 1.00 63.47 208 ILE A O 1
ATOM 1560 N N . PRO A 1 209 ? 6.968 6.923 -16.670 1.00 64.69 209 PRO A N 1
ATOM 1561 C CA . PRO A 1 209 ? 7.716 7.230 -17.889 1.00 64.69 209 PRO A CA 1
ATOM 1562 C C . PRO A 1 209 ? 6.809 7.054 -19.118 1.00 64.69 209 PRO A C 1
ATOM 1564 O O . PRO A 1 209 ? 6.824 6.026 -19.807 1.00 64.69 209 PRO A O 1
ATOM 1567 N N . TRP A 1 210 ? 5.945 8.041 -19.363 1.00 71.75 210 TRP A N 1
ATOM 1568 C CA . TRP A 1 210 ? 4.835 7.959 -20.318 1.00 71.75 210 TRP A CA 1
ATOM 1569 C C . TRP A 1 210 ? 5.254 7.611 -21.752 1.00 71.75 210 TRP A C 1
ATOM 1571 O O . TRP A 1 210 ? 4.525 6.887 -22.433 1.00 71.75 210 TRP A O 1
ATOM 1581 N N . ALA A 1 211 ? 6.421 8.053 -22.217 1.00 67.75 211 ALA A N 1
ATOM 1582 C CA . ALA A 1 211 ? 6.945 7.722 -23.536 1.00 67.75 211 ALA A CA 1
ATOM 1583 C C . ALA A 1 211 ? 7.190 6.228 -23.652 1.00 67.75 211 ALA A C 1
ATOM 1585 O O . ALA A 1 211 ? 6.750 5.608 -24.619 1.00 67.75 211 ALA A O 1
ATOM 1586 N N . THR A 1 212 ? 7.824 5.644 -22.640 1.00 65.94 212 THR A N 1
ATOM 1587 C CA . THR A 1 212 ? 8.115 4.211 -22.621 1.00 65.94 212 THR A CA 1
ATOM 1588 C C . THR A 1 212 ? 6.840 3.373 -22.530 1.00 65.94 212 THR A C 1
ATOM 1590 O O . THR A 1 212 ? 6.724 2.347 -23.198 1.00 65.94 212 THR A O 1
ATOM 1593 N N . VAL A 1 213 ? 5.838 3.859 -21.787 1.00 65.56 213 VAL A N 1
ATOM 1594 C CA . VAL A 1 213 ? 4.528 3.209 -21.642 1.00 65.56 213 VAL A CA 1
ATOM 1595 C C . VAL A 1 213 ? 3.725 3.249 -22.946 1.00 65.56 213 VAL A C 1
ATOM 1597 O O . VAL A 1 213 ? 3.084 2.264 -23.301 1.00 65.56 213 VAL A O 1
ATOM 1600 N N . ILE A 1 214 ? 3.740 4.374 -23.669 1.00 70.94 214 ILE A N 1
ATOM 1601 C CA . ILE A 1 214 ? 2.877 4.590 -24.844 1.00 70.94 214 ILE A CA 1
ATOM 1602 C C . ILE A 1 214 ? 3.546 4.134 -26.147 1.00 70.94 214 ILE A C 1
ATOM 1604 O O . ILE A 1 214 ? 2.870 3.641 -27.049 1.00 70.94 214 ILE A O 1
ATOM 1608 N N . LYS A 1 215 ? 4.858 4.332 -26.282 1.00 64.75 215 LYS A N 1
ATO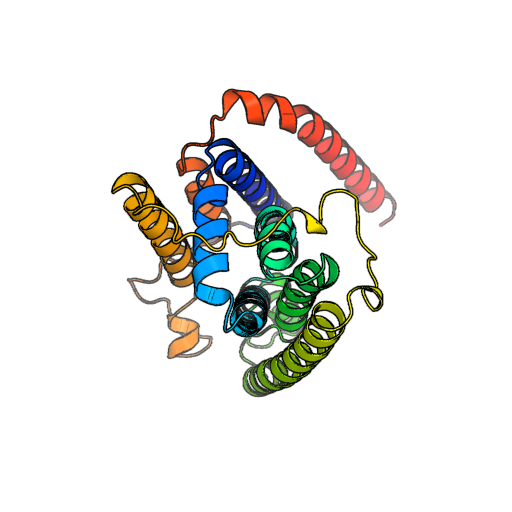M 1609 C CA . LYS A 1 215 ? 5.601 4.133 -27.537 1.00 64.75 215 LYS A CA 1
ATOM 1610 C C . LYS A 1 215 ? 6.629 3.000 -27.476 1.00 64.75 215 LYS A C 1
ATOM 1612 O O . LYS A 1 215 ? 7.250 2.713 -28.496 1.00 64.75 215 LYS A O 1
ATOM 1617 N N . GLY A 1 216 ? 6.777 2.340 -26.328 1.00 59.38 216 GLY A N 1
ATOM 1618 C CA . GLY A 1 216 ? 7.691 1.217 -26.140 1.00 59.38 216 GLY A CA 1
ATOM 1619 C C . GLY A 1 216 ? 9.066 1.615 -25.583 1.00 59.38 216 GLY A C 1
ATOM 1620 O O . GLY A 1 216 ? 9.342 2.800 -25.402 1.00 59.38 216 GLY A O 1
ATOM 1621 N N . PRO A 1 217 ? 9.941 0.631 -25.306 1.00 60.78 217 PRO A N 1
ATOM 1622 C CA . PRO A 1 217 ? 11.121 0.798 -24.446 1.00 60.78 217 PRO A CA 1
ATOM 1623 C C . PRO A 1 217 ? 12.136 1.844 -24.926 1.00 60.78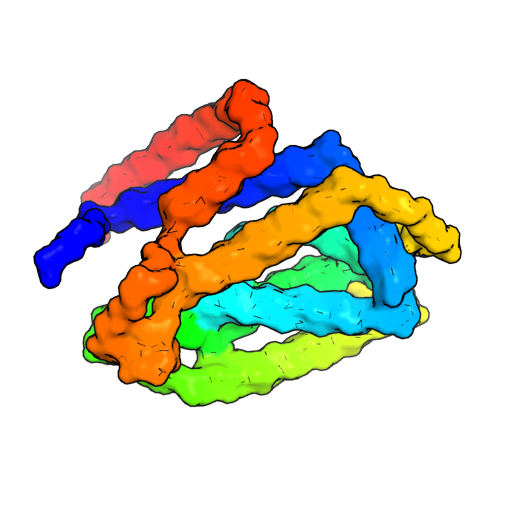 217 PRO A C 1
ATOM 1625 O O . PRO A 1 217 ? 12.764 2.502 -24.104 1.00 60.78 217 PRO A O 1
ATOM 1628 N N . ASP A 1 218 ? 12.257 2.032 -26.243 1.00 69.62 218 ASP A N 1
ATOM 1629 C CA . ASP A 1 218 ? 13.244 2.934 -26.858 1.00 69.62 218 ASP A CA 1
ATOM 1630 C C . ASP A 1 218 ? 12.686 4.337 -27.155 1.00 69.62 218 ASP A C 1
ATOM 1632 O O . ASP A 1 218 ? 13.314 5.160 -27.834 1.00 69.62 218 ASP A O 1
ATOM 1636 N N . ALA A 1 219 ? 11.467 4.620 -26.695 1.00 68.62 219 ALA A N 1
ATOM 1637 C CA . ALA A 1 219 ? 10.820 5.893 -26.934 1.00 68.62 219 ALA A CA 1
ATOM 1638 C C . ALA A 1 219 ? 11.469 7.014 -26.119 1.00 68.62 219 ALA A C 1
ATOM 1640 O O . ALA A 1 219 ? 11.623 6.930 -24.905 1.00 68.62 219 ALA A O 1
ATOM 1641 N N . LYS A 1 220 ? 11.802 8.115 -26.798 1.00 71.19 220 LYS A N 1
ATOM 1642 C CA . LYS A 1 220 ? 12.276 9.338 -26.140 1.00 71.19 220 LYS A CA 1
ATOM 1643 C C . LYS A 1 220 ? 11.150 9.973 -25.325 1.00 71.19 220 LYS A C 1
ATOM 1645 O O . LYS A 1 220 ? 10.050 10.117 -25.870 1.00 71.19 220 LYS A O 1
ATOM 1650 N N . SER A 1 221 ? 11.470 10.410 -24.103 1.00 71.88 221 SER A N 1
ATOM 1651 C CA . SER A 1 221 ? 10.552 11.112 -23.202 1.00 71.88 221 SER A CA 1
ATOM 1652 C C . SER A 1 221 ? 9.811 12.239 -23.919 1.00 71.88 221 SER A C 1
ATOM 1654 O O . SER A 1 221 ? 10.400 13.002 -24.700 1.00 71.88 221 SER A O 1
ATOM 1656 N N . PHE A 1 222 ? 8.505 12.347 -23.690 1.00 72.38 222 PHE A N 1
ATOM 1657 C CA . PHE A 1 222 ? 7.722 13.480 -24.158 1.00 72.38 222 PHE A CA 1
ATOM 1658 C C . PHE A 1 222 ? 8.204 14.777 -23.488 1.00 72.38 222 PHE A C 1
ATOM 1660 O O . PHE A 1 222 ? 8.654 14.780 -22.353 1.00 72.38 222 PHE A O 1
ATOM 1667 N N . GLY A 1 223 ? 8.062 15.927 -24.157 1.00 63.75 223 GLY A N 1
ATOM 1668 C CA . GLY A 1 223 ? 8.498 17.220 -23.593 1.00 63.75 223 GLY A CA 1
ATOM 1669 C C . GLY A 1 223 ? 7.721 17.690 -22.352 1.00 63.75 223 GLY A C 1
ATOM 1670 O O . GLY A 1 223 ? 8.070 18.708 -21.765 1.00 63.75 223 GLY A O 1
ATOM 1671 N N . TRP A 1 224 ? 6.656 16.979 -21.987 1.00 71.94 224 TRP A N 1
ATOM 1672 C CA . TRP A 1 224 ? 5.850 17.192 -20.785 1.00 71.94 224 TRP A CA 1
ATOM 1673 C C . TRP A 1 224 ? 6.080 16.106 -19.724 1.00 71.94 224 TRP A C 1
ATOM 1675 O O . TRP A 1 224 ? 5.484 16.182 -18.650 1.00 71.94 224 TRP A O 1
ATOM 1685 N N . GLU A 1 225 ? 6.919 15.104 -20.011 1.00 65.31 225 GLU A N 1
ATOM 1686 C CA . GLU A 1 225 ? 7.379 14.160 -18.997 1.00 65.31 225 GLU A CA 1
ATOM 1687 C C . GLU A 1 225 ? 8.311 14.868 -18.027 1.00 65.31 225 GLU A C 1
ATOM 1689 O O . GLU A 1 225 ? 9.190 15.641 -18.412 1.00 65.31 225 GLU A O 1
ATOM 1694 N N . LEU A 1 226 ? 8.056 14.623 -16.748 1.00 65.62 226 LEU A N 1
ATOM 1695 C CA . LEU A 1 226 ? 8.825 15.187 -15.652 1.00 65.62 226 LEU A CA 1
ATOM 1696 C C . LEU A 1 226 ? 10.018 14.288 -15.302 1.00 65.62 226 LEU A C 1
ATOM 1698 O O . LEU A 1 226 ? 11.026 14.813 -14.840 1.00 65.62 226 LEU A O 1
ATOM 1702 N N . ASP A 1 227 ? 9.909 12.976 -15.551 1.00 63.69 227 ASP A N 1
ATOM 1703 C CA . ASP A 1 227 ? 10.917 11.957 -15.225 1.00 63.69 227 ASP A CA 1
ATOM 1704 C C . ASP A 1 227 ? 11.386 12.054 -13.758 1.00 63.69 227 ASP A C 1
ATOM 1706 O O . ASP A 1 227 ? 12.572 11.935 -13.447 1.00 63.69 227 ASP A O 1
ATOM 1710 N N . TRP A 1 228 ? 10.449 12.336 -12.843 1.00 60.47 228 TRP A N 1
ATOM 1711 C CA . TRP A 1 228 ? 10.768 12.565 -11.433 1.00 60.47 228 TRP A CA 1
ATOM 1712 C C . TRP A 1 228 ? 11.129 11.274 -10.712 1.00 60.47 228 TRP A C 1
ATOM 1714 O O . TRP A 1 228 ? 10.512 10.229 -10.916 1.00 60.47 228 TRP A O 1
ATOM 1724 N N . TYR A 1 229 ? 12.098 11.380 -9.803 1.00 57.62 229 TYR A N 1
ATOM 1725 C CA . TYR A 1 229 ? 12.565 10.273 -8.983 1.00 57.62 229 TYR A CA 1
ATOM 1726 C C . TYR A 1 229 ? 12.668 10.704 -7.510 1.00 57.62 229 TYR A C 1
ATOM 1728 O O . TYR A 1 229 ? 12.080 11.701 -7.081 1.00 57.62 229 TYR A O 1
ATOM 1736 N N . PHE A 1 230 ? 13.375 9.929 -6.687 1.00 51.84 230 PHE A N 1
ATOM 1737 C CA . PHE A 1 230 ? 13.437 10.149 -5.235 1.00 51.84 230 PHE A CA 1
ATOM 1738 C C . PHE A 1 230 ? 13.767 11.582 -4.785 1.00 51.84 230 PHE A C 1
ATOM 1740 O O . PHE A 1 230 ? 13.120 12.045 -3.840 1.00 51.84 230 PHE A O 1
ATOM 1747 N N . PRO A 1 231 ? 14.722 12.312 -5.390 1.00 54.66 231 PRO A N 1
ATOM 1748 C CA . PRO A 1 231 ? 15.058 13.664 -4.944 1.00 54.66 231 PRO A CA 1
ATOM 1749 C C . PRO A 1 231 ? 13.883 14.646 -5.049 1.00 54.66 231 PRO A C 1
ATOM 1751 O O . PRO A 1 231 ? 13.618 15.403 -4.111 1.00 54.66 231 PRO A O 1
ATOM 1754 N N . GLU A 1 232 ? 13.142 14.605 -6.154 1.00 59.50 232 GLU A N 1
ATOM 1755 C CA . GLU A 1 232 ? 12.032 15.513 -6.443 1.00 59.50 232 GLU A CA 1
ATOM 1756 C C . GLU A 1 232 ? 10.813 15.202 -5.565 1.00 59.50 232 GLU A C 1
ATOM 1758 O O . GLU A 1 232 ? 10.186 16.110 -5.008 1.00 59.50 232 GLU A O 1
ATOM 1763 N N . LEU A 1 233 ? 10.522 13.915 -5.353 1.00 57.00 233 LEU A N 1
ATOM 1764 C CA . LEU A 1 233 ? 9.450 13.4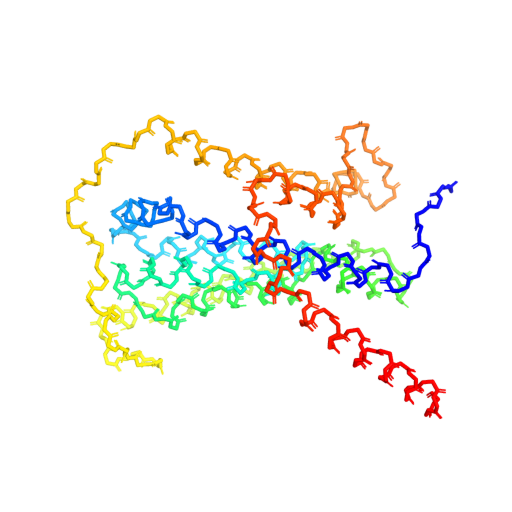77 -4.455 1.00 57.00 233 LEU A CA 1
ATOM 1765 C C . LEU A 1 233 ? 9.770 13.813 -2.991 1.00 57.00 233 LEU A C 1
ATOM 1767 O O . LEU A 1 233 ? 8.908 14.291 -2.252 1.00 57.00 233 LEU A O 1
ATOM 1771 N N . THR A 1 234 ? 11.028 13.636 -2.580 1.00 55.97 234 THR A N 1
ATOM 1772 C CA . THR A 1 234 ? 11.502 14.015 -1.240 1.00 55.97 234 THR A CA 1
ATOM 1773 C C . THR A 1 234 ? 11.359 15.521 -1.017 1.00 55.97 234 THR A C 1
ATOM 1775 O O . THR A 1 234 ? 10.875 15.945 0.033 1.00 55.97 234 THR A O 1
ATOM 1778 N N . ALA A 1 235 ? 11.703 16.346 -2.011 1.00 62.66 235 ALA A N 1
ATOM 1779 C CA . ALA A 1 235 ? 11.522 17.795 -1.939 1.00 62.66 235 ALA A CA 1
ATOM 1780 C C . ALA A 1 235 ? 10.043 18.190 -1.767 1.00 62.66 235 ALA A C 1
ATOM 1782 O O . ALA A 1 235 ? 9.733 19.071 -0.964 1.00 62.66 235 ALA A O 1
ATOM 1783 N N . LEU A 1 236 ? 9.121 17.502 -2.447 1.00 59.94 236 LEU A N 1
ATOM 1784 C CA . LEU A 1 236 ? 7.672 17.688 -2.303 1.00 59.94 236 LEU A CA 1
ATOM 1785 C C . LEU A 1 236 ? 7.191 17.455 -0.859 1.00 59.94 236 LEU A C 1
ATOM 1787 O O . LEU A 1 236 ? 6.453 18.278 -0.309 1.00 59.94 236 LEU A O 1
ATOM 1791 N N . PHE A 1 237 ? 7.649 16.375 -0.218 1.00 57.66 237 PHE A N 1
ATOM 1792 C CA . PHE A 1 237 ? 7.317 16.076 1.180 1.00 57.66 237 PHE A CA 1
ATOM 1793 C C . PHE A 1 237 ? 7.955 17.062 2.167 1.00 57.66 237 PHE A C 1
ATOM 1795 O O . PHE A 1 237 ? 7.322 17.444 3.154 1.00 57.66 237 PHE A O 1
ATOM 1802 N N . LEU A 1 238 ? 9.172 17.538 1.887 1.00 59.47 238 LEU A N 1
ATOM 1803 C CA . LEU A 1 238 ? 9.846 18.559 2.697 1.00 59.47 238 LEU A CA 1
ATOM 1804 C C . LEU A 1 238 ? 9.156 19.933 2.606 1.00 59.47 238 LEU A C 1
ATOM 1806 O O . LEU A 1 238 ? 9.082 20.660 3.599 1.00 59.47 238 LEU A O 1
ATOM 1810 N N . LEU A 1 239 ? 8.592 20.278 1.444 1.00 55.81 239 LEU A N 1
ATOM 1811 C CA . LEU A 1 239 ? 7.867 21.532 1.209 1.00 55.81 239 LEU A CA 1
ATOM 1812 C C . LEU A 1 239 ? 6.462 21.564 1.833 1.00 55.81 239 LEU A C 1
ATOM 1814 O O . LEU A 1 239 ? 5.912 22.649 2.032 1.00 55.81 239 LEU A O 1
ATOM 1818 N N . ALA A 1 240 ? 5.908 20.419 2.250 1.00 54.81 240 ALA A N 1
ATOM 1819 C CA . ALA A 1 240 ? 4.607 20.315 2.926 1.00 54.81 240 ALA A CA 1
ATOM 1820 C C . ALA A 1 240 ? 4.566 20.932 4.352 1.00 54.81 240 ALA A C 1
ATOM 1822 O O . ALA A 1 240 ? 3.58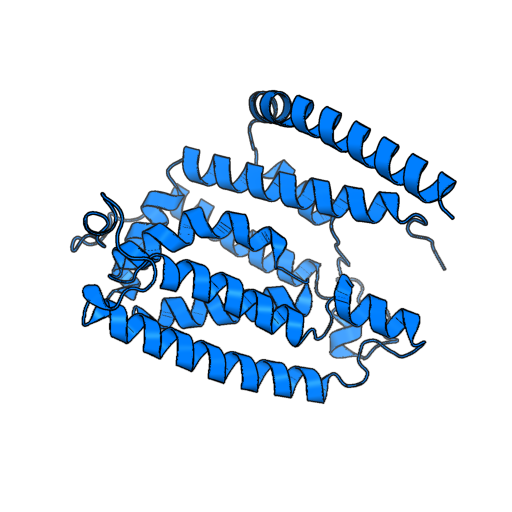7 20.773 5.081 1.00 54.81 240 ALA A O 1
ATOM 1823 N N . ARG A 1 241 ? 5.601 21.697 4.737 1.00 47.28 241 ARG A N 1
ATOM 1824 C CA . ARG A 1 241 ? 5.717 22.501 5.967 1.00 47.28 241 ARG A CA 1
ATOM 1825 C C . ARG A 1 241 ? 5.645 21.675 7.255 1.00 47.28 241 ARG A C 1
ATOM 1827 O O . ARG A 1 241 ? 4.956 22.027 8.213 1.00 47.28 241 ARG A O 1
ATOM 1834 N N . VAL A 1 242 ? 6.444 20.612 7.300 1.00 50.59 242 VAL A N 1
ATOM 1835 C CA . VAL A 1 242 ? 6.836 19.941 8.545 1.00 50.59 242 VAL A CA 1
ATOM 1836 C C . VAL A 1 242 ? 7.778 20.867 9.323 1.00 50.59 242 VAL A C 1
ATOM 1838 O O . VAL A 1 242 ? 8.727 21.418 8.769 1.00 50.59 242 VAL A O 1
ATOM 1841 N N . ARG A 1 243 ? 7.523 21.078 10.618 1.00 49.31 243 ARG A N 1
ATOM 1842 C CA . ARG A 1 243 ? 8.400 21.876 11.489 1.00 49.31 243 ARG A CA 1
ATOM 1843 C C . ARG A 1 243 ? 9.743 21.163 11.711 1.00 49.31 243 ARG A C 1
ATOM 1845 O O . ARG A 1 243 ? 9.873 20.278 12.555 1.00 49.31 243 ARG A O 1
ATOM 1852 N N . TYR A 1 244 ? 10.717 21.570 10.904 1.00 44.56 244 TYR A N 1
ATOM 1853 C CA . TYR A 1 244 ? 12.070 21.027 10.757 1.00 44.56 244 TYR A CA 1
ATOM 1854 C C . TYR A 1 244 ? 12.884 20.979 12.067 1.00 44.56 244 TYR A C 1
ATOM 1856 O O . TYR A 1 244 ? 13.678 20.070 12.293 1.00 44.56 244 TYR A O 1
ATOM 1864 N N . ASP A 1 245 ? 12.635 21.914 12.983 1.00 42.28 245 ASP A N 1
ATOM 1865 C CA . ASP A 1 245 ? 13.384 22.140 14.223 1.00 42.28 245 ASP A CA 1
ATOM 1866 C C . ASP A 1 245 ? 13.311 20.983 15.232 1.00 42.28 245 ASP A C 1
ATOM 1868 O O . ASP A 1 245 ? 14.302 20.660 15.892 1.00 42.28 245 ASP A O 1
ATOM 1872 N N . ARG A 1 246 ? 12.141 20.352 15.370 1.00 49.28 246 ARG A N 1
ATOM 1873 C CA . ARG A 1 246 ? 11.924 19.277 16.355 1.00 49.28 246 ARG A CA 1
ATOM 1874 C C . ARG A 1 246 ? 12.280 17.903 15.787 1.00 49.28 246 ARG A C 1
ATOM 1876 O O . ARG A 1 246 ? 12.748 17.032 16.511 1.00 49.28 246 ARG A O 1
ATOM 1883 N N . TYR A 1 247 ? 12.098 17.749 14.482 1.00 45.50 247 TYR A N 1
ATOM 1884 C CA . TYR A 1 247 ? 12.339 16.514 13.757 1.00 45.50 247 TYR A CA 1
ATOM 1885 C C . TYR A 1 247 ? 13.832 16.221 13.573 1.00 45.50 247 TYR A C 1
ATOM 1887 O O . TYR A 1 247 ? 14.287 15.125 13.888 1.00 45.50 247 TYR A O 1
ATOM 1895 N N . VAL A 1 248 ? 14.621 17.227 13.180 1.00 46.56 248 VAL A N 1
ATOM 1896 C CA . VAL A 1 248 ? 16.080 17.082 13.049 1.00 46.56 248 VAL A CA 1
ATOM 1897 C C . VAL A 1 248 ? 16.717 16.712 14.389 1.00 46.56 248 VAL A C 1
ATOM 1899 O O . VAL A 1 248 ? 17.588 15.853 14.428 1.00 46.56 248 VAL A O 1
ATOM 1902 N N . LYS A 1 249 ? 16.239 17.274 15.507 1.00 52.91 249 LYS A N 1
ATOM 1903 C CA . LYS A 1 249 ? 16.727 16.917 16.852 1.00 52.91 249 LYS A CA 1
ATOM 1904 C C . LYS A 1 249 ? 16.393 15.481 17.264 1.00 52.91 249 LYS A C 1
ATOM 1906 O O . LYS A 1 249 ? 17.167 14.880 17.999 1.00 52.91 249 LYS A O 1
ATOM 1911 N N . PHE A 1 250 ? 15.264 14.943 16.806 1.00 54.59 250 PHE A N 1
ATOM 1912 C CA . PHE A 1 250 ? 14.869 13.558 17.059 1.00 54.59 250 PHE A CA 1
ATOM 1913 C C . PHE A 1 250 ? 15.681 12.568 16.211 1.00 54.59 250 PHE A C 1
ATOM 1915 O O . PHE A 1 250 ? 16.122 11.542 16.718 1.00 54.59 250 PHE A O 1
ATOM 1922 N N . ILE A 1 251 ? 15.913 12.893 14.936 1.00 43.12 251 ILE A N 1
ATOM 1923 C CA . ILE A 1 251 ? 16.479 11.951 13.964 1.00 43.12 251 ILE A CA 1
ATOM 1924 C C . ILE A 1 251 ? 18.001 12.027 13.826 1.00 43.12 251 ILE A C 1
ATOM 1926 O O . ILE A 1 251 ? 18.627 11.009 13.550 1.00 43.12 251 ILE A O 1
ATOM 1930 N N . ALA A 1 252 ? 18.622 13.182 14.077 1.00 53.94 252 ALA A N 1
ATOM 1931 C CA . ALA A 1 252 ? 20.075 13.352 14.004 1.00 53.94 252 ALA A CA 1
ATOM 1932 C C . ALA A 1 252 ? 20.901 12.307 14.793 1.00 53.94 252 ALA A C 1
ATOM 1934 O O . ALA A 1 252 ? 21.890 11.823 14.240 1.00 53.94 252 ALA A O 1
ATOM 1935 N N . PRO A 1 253 ? 20.544 11.901 16.031 1.00 63.31 253 PRO A N 1
ATOM 1936 C CA . PRO A 1 253 ? 21.304 10.861 16.728 1.00 63.31 253 PRO A CA 1
ATOM 1937 C C . PRO A 1 253 ? 21.186 9.485 16.051 1.00 63.31 253 PRO A C 1
ATOM 1939 O O . PRO A 1 253 ? 22.184 8.777 15.935 1.00 63.31 253 PRO A O 1
ATOM 1942 N N . LEU A 1 254 ? 20.004 9.130 15.534 1.00 52.94 254 LEU A N 1
ATOM 1943 C CA . LEU A 1 254 ? 19.802 7.894 14.772 1.00 52.94 254 LEU A CA 1
ATOM 1944 C C . LEU A 1 254 ? 20.602 7.910 13.460 1.00 52.94 254 LEU A C 1
ATOM 1946 O O . LEU A 1 254 ? 21.245 6.918 13.128 1.00 52.94 254 LEU A O 1
ATOM 1950 N N . MET A 1 255 ? 20.628 9.051 12.761 1.00 48.66 255 MET A N 1
ATOM 1951 C CA . MET A 1 255 ? 21.445 9.262 11.557 1.00 48.66 255 MET A CA 1
ATOM 1952 C C . MET A 1 255 ? 22.928 9.012 11.819 1.00 48.66 255 MET A C 1
ATOM 1954 O O . MET A 1 255 ? 23.586 8.337 11.032 1.00 48.66 255 MET A O 1
ATOM 1958 N N . GLY A 1 256 ? 23.449 9.533 12.934 1.00 66.62 256 GLY A N 1
ATOM 1959 C CA . GLY A 1 256 ? 24.842 9.330 13.326 1.00 66.62 256 GLY A CA 1
ATOM 1960 C C . GLY A 1 256 ? 25.162 7.859 13.594 1.00 66.62 256 GLY A C 1
ATOM 1961 O O . GLY A 1 256 ? 26.169 7.352 13.106 1.00 66.62 256 GLY A O 1
ATOM 1962 N N . ILE A 1 257 ? 24.283 7.154 14.312 1.00 71.88 257 ILE A N 1
ATOM 1963 C CA . ILE A 1 257 ? 24.456 5.726 14.621 1.00 71.88 257 ILE A CA 1
ATOM 1964 C C . ILE A 1 257 ? 24.433 4.882 13.343 1.00 71.88 257 ILE A C 1
ATOM 1966 O O . ILE A 1 257 ? 25.318 4.052 13.135 1.00 71.88 257 ILE A O 1
ATOM 1970 N N . LEU A 1 258 ? 23.449 5.106 12.470 1.00 51.31 258 LEU A N 1
ATOM 1971 C CA . LEU A 1 258 ? 23.315 4.362 11.218 1.00 51.31 258 LEU A CA 1
ATOM 1972 C C . LEU A 1 258 ? 24.492 4.617 10.275 1.00 51.31 258 LEU A C 1
ATOM 1974 O O . LEU A 1 258 ? 25.006 3.671 9.685 1.00 51.31 258 LEU A O 1
ATOM 1978 N N . PHE A 1 259 ? 24.967 5.860 10.179 1.00 62.75 259 PHE A N 1
ATOM 1979 C CA . PHE A 1 259 ? 26.153 6.197 9.393 1.00 62.75 259 PHE A CA 1
ATOM 1980 C C . PHE A 1 259 ? 27.391 5.425 9.871 1.00 62.75 259 PHE A C 1
ATOM 1982 O O . PHE A 1 259 ? 28.081 4.808 9.062 1.00 62.75 259 PHE A O 1
ATOM 1989 N N . VAL A 1 260 ? 27.634 5.389 11.186 1.00 77.75 260 VAL A N 1
ATOM 1990 C CA . VAL A 1 260 ? 28.757 4.634 11.767 1.00 77.75 260 VAL A CA 1
ATOM 1991 C C . VAL A 1 260 ? 28.623 3.141 11.482 1.00 77.75 260 VAL A C 1
ATOM 1993 O O . VAL A 1 260 ? 29.591 2.517 11.054 1.00 77.75 260 VAL A O 1
ATOM 1996 N N . LEU A 1 261 ? 27.432 2.566 11.665 1.00 63.59 261 LEU A N 1
ATOM 1997 C CA . LEU A 1 261 ? 27.189 1.151 11.382 1.00 63.59 261 LEU A CA 1
ATOM 1998 C C . LEU A 1 261 ? 27.437 0.818 9.909 1.00 63.59 261 LEU A C 1
ATOM 2000 O O . LEU A 1 261 ? 28.119 -0.160 9.622 1.00 63.59 261 LEU A O 1
ATOM 2004 N N . ILE A 1 262 ? 26.953 1.646 8.982 1.00 61.41 262 ILE A N 1
ATOM 2005 C CA . ILE A 1 262 ? 27.182 1.468 7.543 1.00 61.41 262 ILE A CA 1
ATOM 2006 C C . ILE A 1 262 ? 28.681 1.528 7.223 1.00 61.41 262 ILE A C 1
ATOM 2008 O O . ILE A 1 262 ? 29.182 0.650 6.527 1.00 61.41 262 ILE A O 1
ATOM 2012 N N . CYS A 1 263 ? 29.419 2.501 7.767 1.00 69.88 263 CYS A N 1
ATOM 2013 C CA . CYS A 1 263 ? 30.873 2.583 7.596 1.00 69.88 263 CYS A CA 1
ATOM 2014 C C . CYS A 1 263 ? 31.591 1.329 8.117 1.00 69.88 263 CYS A C 1
ATOM 2016 O O . CYS A 1 263 ? 32.501 0.832 7.458 1.00 69.88 263 CYS A O 1
ATOM 2018 N N . VAL A 1 264 ? 31.172 0.797 9.269 1.00 78.12 264 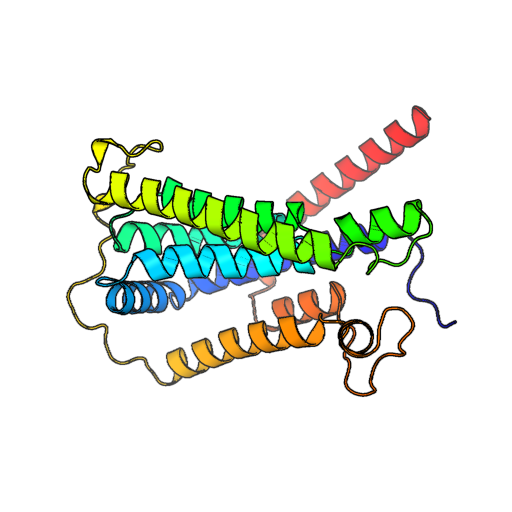VAL A N 1
ATOM 2019 C CA . VAL A 1 264 ? 31.735 -0.432 9.845 1.00 78.12 264 VAL A CA 1
ATOM 2020 C C . VAL A 1 264 ? 31.425 -1.640 8.964 1.00 78.12 264 VAL A C 1
ATOM 2022 O O . VAL A 1 264 ? 32.335 -2.397 8.643 1.00 78.12 264 VAL A O 1
ATOM 2025 N N . PHE A 1 265 ? 30.178 -1.807 8.520 1.00 69.00 265 PHE A N 1
ATOM 2026 C CA . PHE A 1 265 ? 29.795 -2.910 7.637 1.00 69.00 265 PHE A CA 1
ATOM 2027 C C . PHE A 1 265 ? 30.530 -2.860 6.297 1.00 69.00 265 PHE A C 1
ATOM 2029 O O . PHE A 1 265 ? 31.013 -3.891 5.839 1.00 69.00 265 PHE A O 1
ATOM 2036 N N . LEU A 1 266 ? 30.673 -1.676 5.695 1.00 62.16 266 LEU A N 1
ATOM 2037 C CA . LEU A 1 266 ? 31.428 -1.497 4.454 1.00 62.16 266 LEU A CA 1
ATOM 2038 C C . LEU A 1 266 ? 32.924 -1.779 4.646 1.00 62.16 266 LEU A C 1
ATOM 2040 O O . LEU A 1 266 ? 33.533 -2.413 3.789 1.00 62.16 266 LEU A O 1
ATOM 2044 N N . ALA A 1 267 ? 33.512 -1.360 5.771 1.00 71.00 267 ALA A N 1
ATOM 2045 C CA . ALA A 1 267 ? 34.908 -1.651 6.092 1.00 71.00 267 ALA A CA 1
ATOM 2046 C C . ALA A 1 267 ? 35.149 -3.153 6.317 1.00 71.00 267 ALA A C 1
ATOM 2048 O O . ALA A 1 267 ? 36.143 -3.693 5.841 1.00 71.00 267 ALA A O 1
ATOM 2049 N N . VAL A 1 268 ? 34.225 -3.835 7.000 1.00 72.94 268 VAL A N 1
ATOM 2050 C CA . VAL A 1 268 ? 34.279 -5.287 7.218 1.00 72.94 268 VAL A CA 1
ATOM 2051 C C . VAL A 1 268 ? 34.079 -6.048 5.907 1.00 72.94 268 VAL A C 1
ATOM 2053 O O . VAL A 1 268 ? 34.836 -6.973 5.633 1.00 72.94 268 VAL A O 1
ATOM 2056 N N . ALA A 1 269 ? 33.122 -5.643 5.069 1.00 56.38 269 ALA A N 1
ATOM 2057 C CA . ALA A 1 269 ? 32.902 -6.247 3.755 1.00 56.38 269 ALA A CA 1
ATOM 2058 C C . ALA A 1 269 ? 34.136 -6.099 2.850 1.00 56.38 269 ALA A C 1
ATOM 2060 O O . ALA A 1 269 ? 34.601 -7.085 2.293 1.00 56.38 269 ALA A O 1
ATOM 2061 N N . ALA A 1 270 ? 34.738 -4.905 2.792 1.00 62.84 270 ALA A N 1
ATOM 2062 C CA . ALA A 1 270 ? 35.971 -4.666 2.039 1.00 62.84 270 ALA A CA 1
ATOM 2063 C C . ALA A 1 270 ? 37.178 -5.469 2.564 1.00 62.84 270 ALA A C 1
ATOM 2065 O O . ALA A 1 270 ? 38.120 -5.723 1.817 1.00 62.84 270 ALA A O 1
ATOM 2066 N N . TRP A 1 271 ? 37.169 -5.851 3.844 1.00 68.56 271 TRP A N 1
ATOM 2067 C CA . TRP A 1 271 ? 38.222 -6.664 4.454 1.00 68.56 271 TRP A CA 1
ATOM 2068 C C . TRP A 1 271 ? 38.031 -8.169 4.221 1.00 68.56 271 TRP A C 1
ATOM 2070 O O . TRP A 1 271 ? 39.009 -8.914 4.204 1.00 68.56 271 TRP A O 1
ATOM 2080 N N . LEU A 1 272 ? 36.786 -8.615 4.036 1.00 68.81 272 LEU A N 1
ATOM 2081 C CA . LEU A 1 272 ? 36.437 -10.021 3.827 1.00 68.81 272 LEU A CA 1
ATOM 2082 C C . LEU A 1 272 ? 36.443 -10.455 2.350 1.00 68.81 272 LEU A C 1
ATOM 2084 O O . LEU A 1 272 ? 36.505 -11.660 2.107 1.00 68.81 272 LEU A O 1
ATOM 2088 N N . GLY A 1 273 ? 36.457 -9.507 1.403 1.00 50.78 273 GLY A N 1
ATOM 2089 C CA . GLY A 1 273 ? 36.507 -9.763 -0.044 1.00 50.78 273 GLY A CA 1
ATOM 2090 C C . GLY A 1 273 ? 35.136 -9.713 -0.694 1.00 50.78 273 GLY A C 1
ATOM 2091 O O . GLY A 1 273 ? 34.455 -10.761 -0.695 1.00 50.78 273 GLY A O 1
#

Secondary structure (DSSP, 8-state):
-------HHHHHHHHHHHHHHHHHHHHHHHHTTHHHHHHHHHHHHHGGGTHHHHHHHHHHHHHHHHHH-TTGGGHHHHHHHHHHHHHTT--HHHHHHHHHHHHHHHHHT-SS-IIIIIHHHHHTT--TTTTHHHHHHHHHHHHHHHHHHHHHHHHHHHH-GGG-SS---TTTTT----SSPP-PPPHHHHHHHHHHHHHHHHHHHHHS-HHHHHH-TTPPPPTT-----HHHHHHHHHHT---HHHHHHHHHHHHHHHHHHHHHHHHHHHHH-

Sequence (273 aa):
MRGHSSGSLYGAAAVFLFVLAVGAFITVAFATGALDSGIGRLAYKLRSRSFLLIIGIMVVFAIAGTVEGFAEETLGFYALLVPLTLALGYDRMTAVGAIIAGAGIGVLCSTVNPFATGTASSAADVPIGDGIVLRLAMLVVLTIVTVAYMLWYARRVKNDPEKSWSGWQPGDRDVKADDHEPDSLTKRQILVRWLVGLTFAFMIFAIIPWATVIKGPDAKSFGWELDWYFPELTALFLLARVRYDRYVKFIAPLMGILFVLICVFLAVAAWLG